Protein AF-A0A7V6SLZ2-F1 (afdb_monomer_lite)

Foldseek 3Di:
DVQVVLVVLQVVLVVVQVPDDDDPCRDQSQDAPSSLLCQQAAAKEFPDDQDPDLQPQFFDDDPQKGKHKTKIARPVGRPFIWMWIWIAGNVHRQFIKTFTWTDHPPDIAGAKMWGGAADDDDPVDPCNRATKMAGAHSVCSVVVVRPGHDDMDGDPDHHPLRSVVVSCNSSNYPPCVSNHRVVSVVPDDDDPVNVPD

Secondary structure (DSSP, 8-state):
-HHHHHHHHHHHHHHHHHS--S-S-PPP----HHHHHHHHHS-EEE-SPPPS-GGG--PEEETTEEEEEEEEEETTEEEEEEEEEEEEESS-TT-EEEEEEE--SS--EEEEEEE---SS--TT-TTTTS-EEEE--HHHHHTT-TTS--EEEE-S--SHHHHHHHHHHHTTBTT-GGGS-HHHHH-----GGGG--

Structure (mmCIF, N/CA/C/O backbone):
data_AF-A0A7V6SLZ2-F1
#
_entry.id   AF-A0A7V6SLZ2-F1
#
loop_
_atom_site.group_PDB
_atom_site.id
_atom_site.type_symbol
_atom_site.label_atom_id
_atom_site.label_alt_id
_atom_site.label_comp_id
_atom_site.label_asym_id
_atom_site.label_entity_id
_atom_site.label_seq_id
_atom_site.pdbx_PDB_ins_code
_atom_site.Cartn_x
_atom_site.Cartn_y
_atom_site.Cartn_z
_atom_site.occupancy
_atom_site.B_iso_or_equiv
_atom_site.auth_seq_id
_atom_site.auth_comp_id
_atom_site.auth_asym_id
_atom_site.auth_atom_id
_atom_site.pdbx_PDB_model_num
ATOM 1 N N . MET A 1 1 ? -15.162 -7.306 17.633 1.00 50.28 1 MET A N 1
ATOM 2 C CA . MET A 1 1 ? -14.821 -6.623 18.903 1.00 50.28 1 MET A CA 1
ATOM 3 C C . MET A 1 1 ? -13.412 -6.027 18.876 1.00 50.28 1 MET A C 1
ATOM 5 O O . MET A 1 1 ? -13.244 -4.937 19.399 1.00 50.28 1 MET A O 1
ATOM 9 N N . GLU A 1 2 ? -12.434 -6.654 18.215 1.00 57.56 2 GLU A N 1
ATOM 10 C CA . GLU A 1 2 ? -11.027 -6.198 18.179 1.00 57.56 2 GLU A CA 1
ATOM 11 C C . GLU A 1 2 ? -10.794 -4.866 17.444 1.00 57.56 2 GLU A C 1
ATOM 13 O O . GLU A 1 2 ? -10.136 -3.988 17.991 1.00 57.56 2 GLU A O 1
ATOM 18 N N . LEU A 1 3 ? -11.415 -4.633 16.278 1.00 56.81 3 LEU A N 1
ATOM 19 C CA . LEU A 1 3 ? -11.280 -3.345 15.574 1.00 56.81 3 LEU A CA 1
ATOM 20 C C . LEU A 1 3 ? -11.849 -2.167 16.383 1.00 56.81 3 LEU A C 1
ATOM 22 O O . LEU A 1 3 ? -11.354 -1.052 16.290 1.00 56.81 3 LEU A O 1
ATOM 26 N N . LEU A 1 4 ? -12.872 -2.410 17.209 1.00 56.41 4 LEU A N 1
ATOM 27 C CA . LEU A 1 4 ? -13.426 -1.401 18.116 1.00 56.41 4 LEU A CA 1
ATOM 28 C C . LEU A 1 4 ? -12.426 -1.047 19.229 1.00 56.41 4 LEU A C 1
ATOM 30 O O . LEU A 1 4 ? -12.353 0.104 19.637 1.00 56.41 4 LEU A O 1
ATOM 34 N N . ALA A 1 5 ? -11.628 -2.015 19.689 1.00 60.56 5 ALA A N 1
ATOM 35 C CA . ALA A 1 5 ? -10.570 -1.777 20.665 1.00 60.56 5 ALA A CA 1
ATOM 36 C C . ALA A 1 5 ? -9.397 -0.996 20.051 1.00 60.56 5 ALA A C 1
ATOM 38 O O . ALA A 1 5 ? -8.942 -0.030 20.661 1.00 60.56 5 ALA A O 1
ATOM 39 N N . SER A 1 6 ? -8.956 -1.352 18.838 1.00 58.88 6 SER A N 1
ATOM 40 C CA . SER A 1 6 ? -7.949 -0.581 18.090 1.00 58.88 6 SER A CA 1
ATOM 41 C C . SER A 1 6 ? -8.444 0.837 17.797 1.00 58.88 6 SER A C 1
ATOM 43 O O . SER A 1 6 ? -7.706 1.806 17.929 1.00 58.88 6 SER A O 1
ATOM 45 N N . TYR A 1 7 ? -9.726 0.975 17.471 1.00 60.84 7 TYR A N 1
ATOM 46 C CA . TYR A 1 7 ? -10.365 2.258 17.234 1.00 60.84 7 TYR A CA 1
ATOM 47 C C . TYR A 1 7 ? -10.510 3.115 18.478 1.00 60.84 7 TYR A C 1
ATOM 49 O O . TYR A 1 7 ? -10.222 4.295 18.406 1.00 60.84 7 TYR A O 1
ATOM 57 N N . ASN A 1 8 ? -10.905 2.557 19.621 1.00 59.00 8 ASN A N 1
ATOM 58 C CA . ASN A 1 8 ? -10.946 3.321 20.866 1.00 59.00 8 ASN A CA 1
ATOM 59 C C . ASN A 1 8 ? -9.547 3.826 21.238 1.00 59.00 8 ASN A C 1
ATOM 61 O O . ASN A 1 8 ? -9.421 4.948 21.714 1.00 59.00 8 ASN A O 1
ATOM 65 N N . ARG A 1 9 ? -8.486 3.058 20.940 1.00 64.25 9 ARG A N 1
ATOM 66 C CA . ARG A 1 9 ? -7.110 3.569 21.037 1.00 64.25 9 ARG A CA 1
ATOM 67 C C . ARG A 1 9 ? -6.886 4.718 20.055 1.00 64.25 9 ARG A C 1
ATOM 69 O O . ARG A 1 9 ? -6.407 5.752 20.482 1.00 64.25 9 ARG A O 1
ATOM 76 N N . ILE A 1 10 ? -7.304 4.596 18.792 1.00 60.78 10 ILE A N 1
ATOM 77 C CA . ILE A 1 10 ? -7.204 5.675 17.786 1.00 60.78 10 ILE A CA 1
ATOM 78 C C . ILE A 1 10 ? -8.018 6.928 18.154 1.00 60.78 10 ILE A C 1
ATOM 80 O O . ILE A 1 10 ? -7.552 8.042 17.944 1.00 60.78 10 ILE A O 1
ATOM 84 N N . LEU A 1 11 ? -9.220 6.776 18.702 1.00 55.47 11 LEU A N 1
ATOM 85 C CA . LEU A 1 11 ? -10.090 7.880 19.093 1.00 55.47 11 LEU A CA 1
ATOM 86 C C . LEU A 1 11 ? -9.577 8.608 20.324 1.00 55.47 11 LEU A C 1
ATOM 88 O O . LEU A 1 11 ? -9.566 9.837 20.315 1.00 55.47 11 LEU A O 1
ATOM 92 N N . ASN A 1 12 ? -9.128 7.868 21.341 1.00 52.88 12 ASN A N 1
ATOM 93 C CA . ASN A 1 12 ? -8.493 8.464 22.512 1.00 52.88 12 ASN A CA 1
ATOM 94 C C . ASN A 1 12 ? -7.287 9.314 22.077 1.00 52.88 12 ASN A C 1
ATOM 96 O O . ASN A 1 12 ? -7.136 10.431 22.555 1.00 52.88 12 ASN A O 1
ATOM 100 N N . LEU A 1 13 ? -6.530 8.873 21.056 1.00 52.47 13 LEU A N 1
ATOM 101 C CA . LEU A 1 13 ? -5.473 9.693 20.448 1.00 52.47 13 LEU A CA 1
ATOM 102 C C . LEU A 1 13 ? -6.019 10.989 19.843 1.00 52.47 13 LEU A C 1
ATOM 104 O O . LEU A 1 13 ? -5.388 12.023 19.977 1.00 52.47 13 LEU A O 1
ATOM 108 N N . THR A 1 14 ? -7.168 10.966 19.163 1.00 43.03 14 THR A N 1
ATOM 109 C CA . THR A 1 14 ? -7.736 12.185 18.560 1.00 43.03 14 THR A CA 1
ATOM 110 C C . THR A 1 14 ? -8.379 13.139 19.566 1.00 43.03 14 THR A C 1
ATOM 112 O O . THR A 1 14 ? -8.384 14.337 19.308 1.00 43.03 14 THR A O 1
ATOM 115 N N . GLN A 1 15 ? -8.899 12.646 20.693 1.00 45.12 15 GLN A N 1
ATOM 116 C CA . GLN A 1 15 ? -9.507 13.484 21.734 1.00 45.12 15 GLN A CA 1
ATOM 117 C C . GLN A 1 15 ? -8.460 14.185 22.602 1.00 45.12 15 GLN A C 1
ATOM 119 O O . GLN A 1 15 ? -8.598 15.382 22.834 1.00 45.12 15 GLN A O 1
ATOM 124 N N . ASP A 1 16 ? -7.366 13.504 22.947 1.00 39.69 16 ASP A N 1
ATOM 125 C CA . ASP A 1 16 ? -6.248 14.107 23.689 1.00 39.69 16 ASP A CA 1
ATOM 126 C C . ASP A 1 16 ? -5.483 15.171 22.859 1.00 39.69 16 ASP A C 1
ATOM 128 O O . ASP A 1 16 ? -4.754 15.986 23.411 1.00 39.69 16 ASP A O 1
ATOM 132 N N . ILE A 1 17 ? -5.668 15.207 21.529 1.00 41.41 17 ILE A N 1
ATOM 133 C CA . ILE A 1 17 ? -5.030 16.175 20.609 1.00 41.41 17 ILE A CA 1
ATOM 134 C C . ILE A 1 17 ? -5.839 17.468 20.445 1.00 41.41 17 ILE A C 1
ATOM 136 O O . ILE A 1 17 ? -5.269 18.509 20.122 1.00 41.41 17 ILE A O 1
ATOM 140 N N . VAL A 1 18 ? -7.164 17.428 20.611 1.00 41.34 18 VAL A N 1
ATOM 141 C CA . VAL A 1 18 ? -8.010 18.617 20.389 1.00 41.34 18 VAL A CA 1
ATOM 142 C C . VAL A 1 18 ? -7.961 19.575 21.584 1.00 41.34 18 VAL A C 1
ATOM 144 O O . VAL A 1 18 ? -8.164 20.773 21.394 1.00 41.34 18 VAL A O 1
ATOM 147 N N . ASP A 1 19 ? -7.618 19.078 22.775 1.00 39.97 19 ASP A N 1
ATOM 148 C CA . ASP A 1 19 ? -7.509 19.891 23.992 1.00 39.97 19 ASP A CA 1
ATOM 149 C C . ASP A 1 19 ? -6.095 20.431 24.275 1.00 39.97 19 ASP A C 1
ATOM 151 O O . ASP A 1 19 ? -5.960 21.308 25.130 1.00 39.97 19 ASP A O 1
ATOM 155 N N . ASP A 1 20 ? -5.057 19.997 23.547 1.00 36.03 20 ASP A N 1
ATOM 156 C CA . ASP A 1 20 ? -3.683 20.456 23.783 1.00 36.03 20 ASP A CA 1
ATOM 157 C C . ASP A 1 20 ? -3.153 21.314 22.625 1.00 36.03 20 ASP A C 1
ATOM 159 O O . ASP A 1 20 ? -2.674 20.862 21.582 1.00 36.03 20 ASP A O 1
ATOM 163 N N . SER A 1 21 ? -3.271 22.624 22.812 1.00 39.41 21 SER A N 1
ATOM 164 C CA . SER A 1 21 ? -2.632 23.631 21.979 1.00 39.41 21 SER A CA 1
ATOM 165 C C . SER A 1 21 ? -1.109 23.456 21.989 1.00 39.41 21 SER A C 1
ATOM 167 O O . SER A 1 21 ? -0.471 23.740 22.996 1.00 39.41 21 SER A O 1
ATOM 169 N N . PHE A 1 22 ? -0.523 23.087 20.846 1.00 41.22 22 PHE A N 1
ATOM 170 C CA . PHE A 1 22 ? 0.904 23.272 20.527 1.00 41.22 22 PHE A CA 1
ATOM 171 C C . PHE A 1 22 ? 1.911 22.817 21.607 1.00 41.22 22 PHE A C 1
ATOM 173 O O . PHE A 1 22 ? 2.909 23.503 21.844 1.00 41.22 22 PHE A O 1
ATOM 180 N N . SER A 1 23 ? 1.712 21.650 22.220 1.00 42.81 23 SER A N 1
ATOM 181 C CA . SER A 1 23 ? 2.816 20.930 22.861 1.00 42.81 23 SER A CA 1
ATOM 182 C C . SER A 1 23 ? 3.490 20.011 21.824 1.00 42.81 23 SER A C 1
ATOM 184 O O . SER A 1 23 ? 2.833 19.414 20.970 1.00 42.81 23 SER A O 1
ATOM 186 N N . ASP A 1 24 ? 4.822 19.892 21.864 1.00 47.81 24 ASP A N 1
ATOM 187 C CA . ASP A 1 24 ? 5.588 18.888 21.088 1.00 47.81 24 ASP A CA 1
ATOM 188 C C . ASP A 1 24 ? 5.313 17.436 21.570 1.00 47.81 24 ASP A C 1
ATOM 190 O O . ASP A 1 24 ? 5.864 16.459 21.039 1.00 47.81 24 ASP A O 1
ATOM 194 N N . ASP A 1 25 ? 4.410 17.307 22.546 1.00 47.19 25 ASP A N 1
ATOM 195 C CA . ASP A 1 25 ? 3.992 16.107 23.256 1.00 47.19 25 ASP A CA 1
ATOM 196 C C . ASP A 1 25 ? 2.625 15.617 22.752 1.00 47.19 25 ASP A C 1
ATOM 198 O O . ASP A 1 25 ? 1.755 15.225 23.527 1.00 47.19 25 ASP A O 1
ATOM 202 N N . ALA A 1 26 ? 2.427 15.609 21.427 1.00 46.84 26 ALA A N 1
ATOM 203 C CA . ALA A 1 26 ? 1.280 14.926 20.835 1.00 46.84 26 ALA A CA 1
ATOM 204 C C . ALA A 1 26 ? 1.214 13.480 21.379 1.00 46.84 26 ALA A C 1
ATOM 206 O O . ALA A 1 26 ? 2.248 12.797 21.369 1.00 46.84 26 ALA A O 1
ATOM 207 N N . PRO A 1 27 ? 0.037 13.004 21.833 1.00 47.53 27 PRO A N 1
ATOM 208 C CA . PRO A 1 27 ? -0.112 11.715 22.488 1.00 47.53 27 PRO A CA 1
ATOM 209 C C . PRO A 1 27 ? 0.501 10.607 21.637 1.00 47.53 27 PRO A C 1
ATOM 211 O O . PRO A 1 27 ? 0.269 10.491 20.427 1.00 47.53 27 PRO A O 1
ATOM 214 N N . GLU A 1 28 ? 1.349 9.821 22.291 1.00 55.81 28 GLU A N 1
ATOM 215 C CA . GLU A 1 28 ? 2.133 8.771 21.667 1.00 55.81 28 GLU A CA 1
ATOM 216 C C . GLU A 1 28 ? 1.182 7.711 21.094 1.00 55.81 28 GLU A C 1
ATOM 218 O O . GLU A 1 28 ? 0.412 7.075 21.816 1.00 55.81 28 GLU A O 1
ATOM 223 N N . VAL A 1 29 ? 1.195 7.543 19.767 1.00 58.75 29 VAL A N 1
ATOM 224 C CA . VAL A 1 29 ? 0.376 6.545 19.069 1.00 58.75 29 VAL A CA 1
ATOM 225 C C . VAL A 1 29 ? 0.836 5.145 19.491 1.00 58.75 29 VAL A C 1
ATOM 227 O O . VAL A 1 29 ? 1.739 4.565 18.895 1.00 58.75 29 VAL A O 1
ATOM 230 N N . SER A 1 30 ? 0.208 4.594 20.529 1.00 69.31 30 SER A N 1
ATOM 231 C CA . SER A 1 30 ? 0.487 3.255 21.057 1.00 69.31 30 SER A CA 1
ATOM 232 C C . SER A 1 30 ? -0.386 2.209 20.357 1.00 69.31 30 SER A C 1
ATOM 234 O O . SER A 1 30 ? -1.368 1.704 20.904 1.00 69.31 30 SER A O 1
ATOM 236 N N . LEU A 1 31 ? -0.061 1.909 19.096 1.00 81.00 31 LEU A N 1
ATOM 237 C CA . LEU A 1 31 ? -0.630 0.747 18.410 1.00 81.00 31 LEU A CA 1
ATOM 238 C C . LEU A 1 31 ? 0.285 -0.453 18.639 1.00 81.00 31 LEU A C 1
ATOM 240 O O . LEU A 1 31 ? 1.476 -0.425 18.310 1.00 81.00 31 LEU A O 1
ATOM 244 N N . ILE A 1 32 ? -0.277 -1.533 19.176 1.00 86.00 32 ILE A N 1
ATOM 245 C CA . ILE A 1 32 ? 0.451 -2.802 19.255 1.00 86.00 32 ILE A CA 1
ATOM 246 C C . ILE A 1 32 ? 0.424 -3.503 17.895 1.00 86.00 32 ILE A C 1
ATOM 248 O O . ILE A 1 32 ? -0.393 -3.188 17.028 1.00 86.00 32 ILE A O 1
ATOM 252 N N . LYS A 1 33 ? 1.285 -4.508 17.714 1.00 88.75 33 LYS A N 1
ATOM 253 C CA . LYS A 1 33 ? 1.345 -5.317 16.485 1.00 88.75 33 LYS A CA 1
ATOM 254 C C . LYS A 1 33 ? -0.034 -5.789 16.008 1.00 88.75 33 LYS A C 1
ATOM 256 O O . LYS A 1 33 ? -0.316 -5.739 14.817 1.00 88.75 33 LYS A O 1
ATOM 261 N N . GLU A 1 34 ? -0.885 -6.236 16.925 1.00 91.00 34 GLU A N 1
ATOM 262 C CA . GLU A 1 34 ? -2.243 -6.682 16.603 1.00 91.00 34 GLU A CA 1
ATOM 263 C C . GLU A 1 34 ? -3.118 -5.550 16.047 1.00 91.00 34 GLU A C 1
ATOM 265 O O . GLU A 1 34 ? -3.769 -5.744 15.025 1.00 91.00 34 GLU A O 1
ATOM 270 N N . ASP A 1 35 ? -3.061 -4.350 16.635 1.00 90.50 35 ASP A N 1
ATOM 271 C CA . ASP A 1 35 ? -3.785 -3.178 16.131 1.00 90.50 35 ASP A CA 1
ATOM 272 C C . ASP A 1 35 ? -3.339 -2.830 14.705 1.00 90.50 35 ASP A C 1
ATOM 274 O O . ASP A 1 35 ? -4.171 -2.622 13.823 1.00 90.50 35 ASP A O 1
ATOM 278 N N . ILE A 1 36 ? -2.025 -2.822 14.452 1.00 93.44 36 ILE A N 1
ATOM 279 C CA . ILE A 1 36 ? -1.461 -2.545 13.123 1.00 93.44 36 ILE A CA 1
ATOM 280 C C . ILE A 1 36 ? -1.969 -3.572 12.107 1.00 93.44 36 ILE A C 1
ATOM 282 O O . ILE A 1 36 ? -2.445 -3.203 11.031 1.00 93.44 36 ILE A O 1
ATOM 286 N N . MET A 1 37 ? -1.924 -4.862 12.450 1.00 95.62 37 MET A N 1
ATOM 287 C CA . MET A 1 37 ? -2.409 -5.918 11.562 1.00 95.62 37 MET A CA 1
ATOM 288 C C . MET A 1 37 ? -3.918 -5.830 11.326 1.00 95.62 37 MET A C 1
ATOM 290 O O . MET A 1 37 ? -4.359 -6.054 10.198 1.00 95.62 37 MET A O 1
ATOM 294 N N . ASN A 1 38 ? -4.699 -5.464 12.343 1.00 94.38 38 ASN A N 1
ATOM 295 C CA . ASN A 1 38 ? -6.137 -5.245 12.217 1.00 94.38 38 ASN A CA 1
ATOM 296 C C . ASN A 1 38 ? -6.441 -4.064 11.292 1.00 94.38 38 ASN A C 1
ATOM 298 O O . ASN A 1 38 ? -7.312 -4.174 10.435 1.00 94.38 38 ASN A O 1
ATOM 302 N N . LEU A 1 39 ? -5.690 -2.965 11.388 1.00 95.56 39 LEU A N 1
ATOM 303 C CA . LEU A 1 39 ? -5.832 -1.818 10.488 1.00 95.56 39 LEU A CA 1
ATOM 304 C C . LEU A 1 39 ? -5.434 -2.151 9.046 1.00 95.56 39 LEU A C 1
ATOM 306 O O . LEU A 1 39 ? -6.062 -1.662 8.105 1.00 95.56 39 LEU A O 1
ATOM 310 N N . ILE A 1 40 ? -4.419 -2.996 8.852 1.00 97.12 40 ILE A N 1
ATOM 311 C CA . ILE A 1 40 ? -4.042 -3.484 7.521 1.00 97.12 40 ILE A CA 1
ATOM 312 C C . ILE A 1 40 ? -5.158 -4.365 6.956 1.00 97.12 40 ILE A C 1
ATOM 314 O O . ILE A 1 40 ? -5.606 -4.110 5.846 1.00 97.12 40 ILE A O 1
ATOM 318 N N . LYS A 1 41 ? -5.655 -5.346 7.715 1.00 97.12 41 LYS A N 1
ATOM 319 C CA . LYS A 1 41 ? -6.546 -6.405 7.208 1.00 97.12 41 LYS A CA 1
ATOM 320 C C . LYS A 1 41 ? -8.043 -6.104 7.293 1.00 97.12 41 LYS A C 1
ATOM 322 O O . LYS A 1 41 ? -8.836 -6.866 6.741 1.00 97.12 41 LYS A O 1
ATOM 327 N N . CYS A 1 42 ? -8.455 -5.048 7.996 1.00 96.00 42 CYS A N 1
ATOM 328 C CA . CYS A 1 42 ? -9.867 -4.682 8.061 1.00 96.00 42 CYS A CA 1
ATOM 329 C C . CYS A 1 42 ? -10.410 -4.402 6.659 1.00 96.00 42 CYS A C 1
ATOM 331 O O . CYS A 1 42 ? -9.692 -3.877 5.805 1.00 96.00 42 CYS A O 1
ATOM 333 N N . GLU A 1 43 ? -11.675 -4.750 6.440 1.00 97.50 43 GLU A N 1
ATOM 334 C CA . GLU A 1 43 ? -12.348 -4.476 5.175 1.00 97.50 43 GLU A CA 1
ATOM 335 C C . GLU A 1 43 ? -12.371 -2.976 4.895 1.00 97.50 43 GLU A C 1
ATOM 337 O O . GLU A 1 43 ? -12.710 -2.173 5.770 1.00 97.50 43 GLU A O 1
ATOM 342 N N . LYS A 1 44 ? -11.987 -2.607 3.675 1.00 96.31 44 LYS A N 1
ATOM 343 C CA . LYS A 1 44 ? -11.949 -1.228 3.202 1.00 96.31 44 LYS A CA 1
ATOM 344 C C . LYS A 1 44 ? -12.777 -1.101 1.946 1.00 96.31 44 LYS A C 1
ATOM 346 O O . LYS A 1 44 ? -12.679 -1.940 1.052 1.00 96.31 44 LYS A O 1
ATOM 351 N N . ILE A 1 45 ? -13.495 0.006 1.840 1.00 94.31 45 ILE A N 1
ATOM 352 C CA . ILE A 1 45 ? -14.172 0.371 0.602 1.00 94.31 45 ILE A CA 1
ATOM 353 C C . ILE A 1 45 ? -13.670 1.705 0.072 1.00 94.31 45 ILE A C 1
ATOM 355 O O . ILE A 1 45 ? -13.144 2.538 0.815 1.00 94.31 45 ILE A O 1
ATOM 359 N N . VAL A 1 46 ? -13.839 1.903 -1.230 1.00 92.06 46 VAL A N 1
ATOM 360 C CA . VAL A 1 46 ? -13.490 3.146 -1.914 1.00 92.06 46 VAL A CA 1
ATOM 361 C C . VAL A 1 46 ? -14.482 4.246 -1.536 1.00 92.06 46 VAL A C 1
ATOM 363 O O . VAL A 1 46 ? -15.689 4.030 -1.549 1.00 92.06 46 VAL A O 1
ATOM 366 N N . LEU A 1 47 ? -13.964 5.423 -1.172 1.00 84.75 47 LEU A N 1
ATOM 367 C CA . LEU A 1 47 ? -14.780 6.585 -0.791 1.00 84.75 47 LEU A CA 1
ATOM 368 C C . LEU A 1 47 ? -15.227 7.421 -2.004 1.00 84.75 47 LEU A C 1
ATOM 370 O O . LEU A 1 47 ? -16.133 8.238 -1.888 1.00 84.75 47 LEU A O 1
ATOM 374 N N . GLN A 1 48 ? -14.571 7.263 -3.154 1.00 70.50 48 GLN A N 1
ATOM 375 C CA . GLN A 1 48 ? -14.914 7.998 -4.371 1.00 70.50 48 GLN A CA 1
ATOM 376 C C . GLN A 1 48 ? -16.157 7.403 -5.036 1.00 70.50 48 GLN A C 1
ATOM 378 O O . GLN A 1 48 ? -16.265 6.184 -5.154 1.00 70.50 48 GLN A O 1
ATOM 383 N N . ASP A 1 49 ? -17.042 8.265 -5.540 1.00 63.31 49 ASP A N 1
ATOM 384 C CA . ASP A 1 49 ? -18.067 7.841 -6.491 1.00 63.31 49 ASP A CA 1
ATOM 385 C C . ASP A 1 49 ? -17.393 7.240 -7.729 1.00 63.31 49 ASP A C 1
ATOM 387 O O . ASP A 1 49 ? -16.364 7.744 -8.197 1.00 63.31 49 ASP A O 1
ATOM 391 N N . LEU A 1 50 ? -17.976 6.171 -8.280 1.00 59.66 50 LEU A N 1
ATOM 392 C CA . LEU A 1 50 ? -17.521 5.607 -9.548 1.00 59.66 50 LEU A CA 1
ATOM 393 C C . LEU A 1 50 ? -17.463 6.731 -10.589 1.00 59.66 50 LEU A C 1
ATOM 395 O O . LEU A 1 50 ? -18.494 7.363 -10.850 1.00 59.66 50 LEU A O 1
ATOM 399 N N . PRO A 1 51 ? -16.302 6.994 -11.215 1.00 58.94 51 PRO A N 1
ATOM 400 C CA . PRO A 1 51 ? -16.266 7.957 -12.295 1.00 58.94 51 PRO A CA 1
ATOM 401 C C . PRO A 1 51 ? -17.247 7.493 -13.366 1.00 58.94 51 PRO A C 1
ATOM 403 O O . PRO A 1 51 ? -17.236 6.332 -13.780 1.00 58.94 51 PRO A O 1
ATOM 406 N N . THR A 1 52 ? -18.092 8.419 -13.822 1.00 54.69 52 THR A N 1
ATOM 407 C CA . THR A 1 52 ? -19.161 8.165 -14.804 1.00 54.69 52 THR A CA 1
ATOM 408 C C . THR A 1 52 ? -18.623 7.526 -16.089 1.00 54.69 52 THR A C 1
ATOM 410 O O . THR A 1 52 ? -19.364 6.872 -16.816 1.00 54.69 52 THR A O 1
ATOM 413 N N . GLU A 1 53 ? -17.317 7.665 -16.343 1.00 58.44 53 GLU A N 1
ATOM 414 C CA . GLU A 1 53 ? -16.594 6.984 -17.406 1.00 58.44 53 GLU A CA 1
ATOM 415 C C . GLU A 1 53 ? -15.247 6.435 -16.903 1.00 58.44 53 GLU A C 1
ATOM 417 O O . GLU A 1 53 ? -14.349 7.191 -16.523 1.00 58.44 53 GLU A O 1
ATOM 422 N N . ARG A 1 54 ? -15.045 5.113 -17.012 1.00 57.81 54 ARG A N 1
ATOM 423 C CA . ARG A 1 54 ? -13.755 4.441 -16.732 1.00 57.81 54 ARG A CA 1
ATOM 424 C C . ARG A 1 54 ? -12.566 4.999 -17.533 1.00 57.81 54 ARG A C 1
ATOM 426 O O . ARG A 1 54 ? -11.427 4.722 -17.189 1.00 57.81 54 ARG A O 1
ATOM 433 N N . SER A 1 55 ? -12.789 5.709 -18.643 1.00 53.94 55 SER A N 1
ATOM 434 C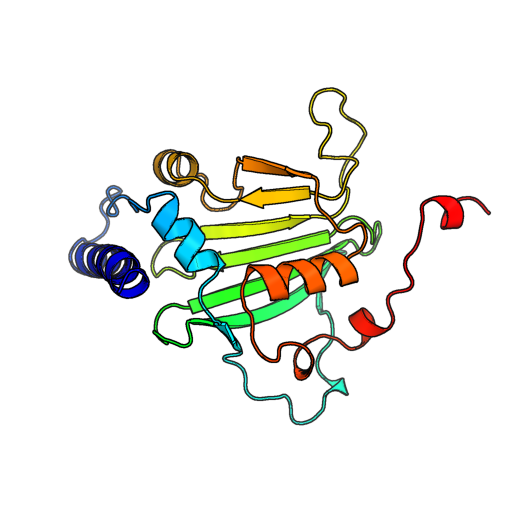 CA . SER A 1 55 ? -11.733 6.340 -19.462 1.00 53.94 55 SER A CA 1
ATOM 435 C C . SER A 1 55 ? -11.037 7.521 -18.782 1.00 53.94 55 SER A C 1
ATOM 437 O O . SER A 1 55 ? -9.993 7.948 -19.272 1.00 53.94 55 SER A O 1
ATOM 439 N N . LYS A 1 56 ? -11.598 8.046 -17.686 1.00 61.06 56 LYS A N 1
ATOM 440 C CA . LYS A 1 56 ? -11.063 9.218 -16.981 1.00 61.06 56 LYS A CA 1
ATOM 441 C C . LYS A 1 56 ? -10.087 8.876 -15.858 1.00 61.06 56 LYS A C 1
ATOM 443 O O . LYS A 1 56 ? -9.385 9.767 -15.400 1.00 61.06 56 LYS A O 1
ATOM 448 N N . ILE A 1 57 ? -10.025 7.617 -15.424 1.00 74.12 57 ILE A N 1
ATOM 449 C CA . ILE A 1 57 ? -9.038 7.197 -14.428 1.00 74.12 57 ILE A CA 1
ATOM 450 C C . ILE A 1 57 ? -7.728 6.927 -15.158 1.00 74.12 57 ILE A C 1
ATOM 452 O O . ILE A 1 57 ? -7.618 5.948 -15.896 1.00 74.12 57 ILE A O 1
ATOM 456 N N . GLN A 1 58 ? -6.759 7.811 -14.957 1.00 79.38 58 GLN A N 1
ATOM 457 C CA . GLN A 1 58 ? -5.431 7.736 -15.554 1.00 79.38 58 GLN A CA 1
ATOM 458 C C . GLN A 1 58 ? -4.385 7.999 -14.476 1.00 79.38 58 GLN A C 1
ATOM 460 O O . GLN A 1 58 ? -4.679 8.591 -13.434 1.00 79.38 58 GLN A O 1
ATOM 465 N N . PHE A 1 59 ? -3.158 7.555 -14.726 1.00 84.62 59 PHE A N 1
ATOM 466 C CA . PHE A 1 59 ? -2.029 8.036 -13.945 1.00 84.62 59 PHE A CA 1
ATOM 467 C C . PHE A 1 59 ? -1.799 9.522 -14.225 1.00 84.62 59 PHE A C 1
ATOM 469 O O . PHE A 1 59 ? -1.783 9.954 -15.375 1.00 84.62 59 PHE A O 1
ATOM 476 N N . GLU A 1 60 ? -1.555 10.285 -13.170 1.00 88.31 60 GLU A N 1
ATOM 477 C CA . GLU A 1 60 ? -0.989 11.622 -13.267 1.00 88.31 60 GLU A CA 1
ATOM 478 C C . GLU A 1 60 ? 0.530 11.495 -13.406 1.00 88.31 60 GLU A C 1
ATOM 480 O O . GLU A 1 60 ? 1.176 10.811 -12.609 1.00 88.31 60 GLU A O 1
ATOM 485 N N . GLU A 1 61 ? 1.127 12.146 -14.401 1.00 86.56 61 GLU A N 1
ATOM 486 C CA . GLU A 1 61 ? 2.584 12.208 -14.520 1.00 86.56 61 GLU A CA 1
ATOM 487 C C . GLU A 1 61 ? 3.123 13.452 -13.812 1.00 86.56 61 GLU A C 1
ATOM 489 O O . GLU A 1 61 ? 2.795 14.585 -14.160 1.00 86.56 61 GLU A O 1
ATOM 494 N N . THR A 1 62 ? 3.969 13.245 -12.804 1.00 83.88 62 THR A N 1
ATOM 495 C CA . THR A 1 62 ? 4.620 14.318 -12.043 1.00 83.88 62 THR A CA 1
ATOM 496 C C . THR A 1 62 ? 6.068 13.935 -11.762 1.00 83.88 62 THR A C 1
ATOM 498 O O . THR A 1 62 ? 6.335 12.819 -11.332 1.00 83.88 62 THR A O 1
ATOM 501 N N . ASN A 1 63 ? 7.029 14.834 -12.009 1.00 83.12 63 ASN A N 1
ATOM 502 C CA . ASN A 1 63 ? 8.452 14.618 -11.689 1.00 83.12 63 ASN A CA 1
ATOM 503 C C . ASN A 1 63 ? 9.012 13.250 -12.149 1.00 83.12 63 ASN A C 1
ATOM 505 O O . ASN A 1 63 ? 9.670 12.556 -11.377 1.00 83.12 63 ASN A O 1
ATOM 509 N N . ALA A 1 64 ? 8.723 12.848 -13.394 1.00 87.56 64 ALA A N 1
ATOM 510 C CA . ALA A 1 64 ? 9.097 11.543 -13.956 1.00 87.56 64 ALA A CA 1
ATOM 511 C C . ALA A 1 64 ? 8.541 10.314 -13.204 1.00 87.56 64 ALA A C 1
ATOM 513 O O . ALA A 1 64 ? 9.090 9.212 -13.283 1.00 87.56 64 ALA A O 1
ATOM 514 N N . GLN A 1 65 ? 7.428 10.491 -12.496 1.00 88.81 65 GLN A N 1
ATOM 515 C CA . GLN A 1 65 ? 6.664 9.424 -11.869 1.00 88.81 65 GLN A CA 1
ATOM 516 C C . GLN A 1 65 ? 5.227 9.432 -12.375 1.00 88.81 65 GLN A C 1
ATOM 518 O O . GLN A 1 65 ? 4.590 10.479 -12.462 1.00 88.81 65 GLN A O 1
ATOM 523 N N . LYS A 1 66 ? 4.704 8.240 -12.642 1.00 92.50 66 LYS A N 1
ATOM 524 C CA . LYS A 1 66 ? 3.275 7.981 -12.779 1.00 92.50 66 LYS A CA 1
ATOM 525 C C . LYS A 1 66 ? 2.688 7.790 -11.393 1.00 92.50 66 LYS A C 1
ATOM 527 O O . LYS A 1 66 ? 3.180 6.967 -10.619 1.00 92.50 66 LYS A O 1
ATOM 532 N N . VAL A 1 67 ? 1.647 8.549 -11.081 1.00 92.31 67 VAL A N 1
ATOM 533 C CA . VAL A 1 67 ? 1.017 8.589 -9.765 1.00 92.31 67 VAL A CA 1
ATOM 534 C C . VAL A 1 67 ? -0.483 8.358 -9.881 1.00 92.31 67 VAL A C 1
ATOM 536 O O . VAL A 1 67 ? -1.142 8.902 -10.757 1.00 92.31 67 VAL A O 1
ATOM 539 N N . PHE A 1 68 ? -1.032 7.540 -8.992 1.00 90.69 68 PHE A N 1
ATOM 540 C CA . PHE A 1 68 ? -2.467 7.302 -8.898 1.00 90.69 68 PHE A CA 1
ATOM 541 C C . PHE A 1 68 ? -2.873 7.073 -7.436 1.00 90.69 68 PHE A C 1
ATOM 543 O O . PHE A 1 68 ? -2.099 6.523 -6.652 1.00 90.69 68 PHE A O 1
ATOM 550 N N . LYS A 1 69 ? -4.066 7.523 -7.034 1.00 92.44 69 LYS A N 1
ATOM 551 C CA . LYS A 1 69 ? -4.505 7.544 -5.630 1.00 92.44 69 LYS A CA 1
ATOM 552 C C . LYS A 1 69 ? -5.958 7.099 -5.487 1.00 92.44 69 LYS A C 1
ATOM 554 O O . LYS A 1 69 ? -6.813 7.551 -6.239 1.00 92.44 69 LYS A O 1
ATOM 559 N N . ILE A 1 70 ? -6.233 6.296 -4.460 1.00 92.31 70 ILE A N 1
ATOM 560 C CA . ILE A 1 70 ? -7.584 5.896 -4.048 1.00 92.31 70 ILE A CA 1
ATOM 561 C C . ILE A 1 70 ? -7.758 6.201 -2.564 1.00 92.31 70 ILE A C 1
ATOM 563 O O . ILE A 1 70 ? -7.023 5.680 -1.721 1.00 92.31 70 ILE A O 1
ATOM 567 N N . SER A 1 71 ? -8.761 7.018 -2.253 1.00 93.56 71 SER A N 1
ATOM 568 C CA . SER A 1 71 ? -9.218 7.230 -0.880 1.00 93.56 71 SER A CA 1
ATOM 569 C C . SER A 1 71 ? -10.107 6.071 -0.445 1.00 93.56 71 SER A C 1
ATOM 571 O O . SER A 1 71 ? -11.031 5.685 -1.163 1.00 93.56 71 SER A O 1
ATOM 573 N N . LEU A 1 72 ? -9.837 5.539 0.740 1.00 95.00 72 LEU A N 1
ATOM 574 C CA . LEU A 1 72 ? -10.513 4.380 1.306 1.00 95.00 72 LEU A CA 1
ATOM 575 C C . LEU A 1 72 ? -11.028 4.706 2.709 1.00 95.00 72 LEU A C 1
ATOM 577 O O . LEU A 1 72 ? -10.477 5.567 3.395 1.00 95.00 72 LEU A O 1
ATOM 581 N N . VAL A 1 73 ? -12.025 3.961 3.168 1.00 94.00 73 VAL A N 1
ATOM 582 C CA . VAL A 1 73 ? -12.485 3.970 4.564 1.00 94.00 73 VAL A CA 1
ATOM 583 C C . VAL A 1 73 ? -12.679 2.543 5.058 1.00 94.00 73 VAL A C 1
ATOM 585 O O . VAL A 1 73 ? -13.005 1.667 4.258 1.00 94.00 73 VAL A O 1
ATOM 588 N N . ALA A 1 74 ? -12.485 2.293 6.356 1.00 94.00 74 ALA A N 1
ATOM 589 C CA . ALA A 1 74 ? -12.834 0.994 6.935 1.00 94.00 74 ALA A CA 1
ATOM 590 C C . ALA A 1 74 ? -14.353 0.792 6.871 1.00 94.00 74 ALA A C 1
ATOM 592 O O . ALA A 1 74 ? -15.103 1.652 7.331 1.00 94.00 74 ALA A O 1
ATOM 593 N N . GLU A 1 75 ? -14.816 -0.349 6.361 1.00 92.12 75 GLU A N 1
ATOM 594 C CA . GLU A 1 75 ? -16.248 -0.602 6.155 1.00 92.12 75 GLU A CA 1
ATOM 595 C C . GLU A 1 75 ? -17.028 -0.552 7.469 1.00 92.12 75 GLU A C 1
ATOM 597 O O . GLU A 1 75 ? -18.021 0.163 7.602 1.00 92.12 75 GLU A O 1
ATOM 602 N N . SER A 1 76 ? -16.521 -1.253 8.482 1.00 88.75 76 SER A N 1
ATOM 603 C CA . SER A 1 76 ? -17.149 -1.319 9.800 1.00 88.75 76 SER A CA 1
ATOM 604 C C . SER A 1 76 ? -17.095 -0.000 10.577 1.00 88.75 76 SER A C 1
ATOM 606 O O . SER A 1 76 ? -17.801 0.132 11.574 1.00 88.75 76 SER A O 1
ATOM 608 N N . GLN A 1 77 ? -16.229 0.943 10.183 1.00 87.38 77 GLN A N 1
ATOM 609 C CA . GLN A 1 77 ? -15.992 2.208 10.887 1.00 87.38 77 GLN A CA 1
ATOM 610 C C . GLN A 1 77 ? -15.546 3.300 9.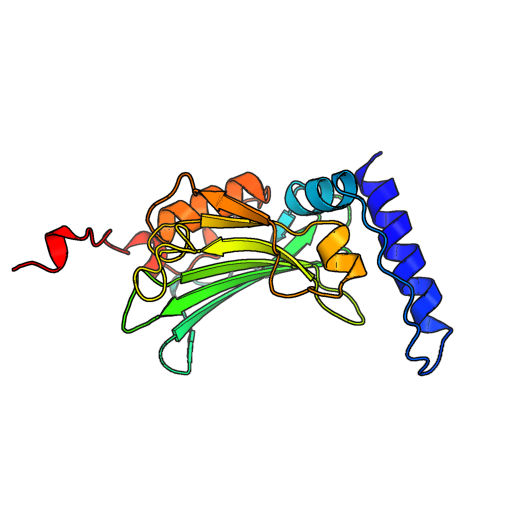908 1.00 87.38 77 GLN A C 1
ATOM 612 O O . GLN A 1 77 ? -14.357 3.540 9.693 1.00 87.38 77 GLN A O 1
ATOM 617 N N . ARG A 1 78 ? -16.525 3.988 9.314 1.00 84.38 78 ARG A N 1
ATOM 618 C CA . ARG A 1 78 ? -16.309 4.908 8.184 1.00 84.38 78 ARG A CA 1
ATOM 619 C C . ARG A 1 78 ? -15.449 6.136 8.484 1.00 84.38 78 ARG A C 1
ATOM 621 O O . ARG A 1 78 ? -15.056 6.831 7.555 1.00 84.38 78 ARG A O 1
ATOM 628 N N . ASN A 1 79 ? -15.161 6.420 9.748 1.00 84.12 79 ASN A N 1
ATOM 629 C CA . ASN A 1 79 ? -14.306 7.534 10.139 1.00 84.12 79 ASN A CA 1
ATOM 630 C C . ASN A 1 79 ? -12.817 7.157 10.244 1.00 84.12 79 ASN A C 1
ATOM 632 O O . ASN A 1 79 ? -11.988 8.047 10.415 1.00 84.12 79 ASN A O 1
ATOM 636 N N . ILE A 1 80 ? -12.463 5.874 10.105 1.00 89.50 80 ILE A N 1
ATOM 637 C CA . ILE A 1 80 ? -11.078 5.479 9.847 1.00 89.50 80 ILE A CA 1
ATOM 638 C C . ILE A 1 80 ? -10.834 5.571 8.341 1.00 89.50 80 ILE A C 1
ATOM 640 O O . ILE A 1 80 ? -11.359 4.769 7.564 1.00 89.50 80 ILE A O 1
ATOM 644 N N . ALA A 1 81 ? -10.024 6.547 7.940 1.00 92.88 81 ALA A N 1
ATOM 645 C CA . ALA A 1 81 ? -9.696 6.808 6.547 1.00 92.88 81 ALA A CA 1
ATOM 646 C C . ALA A 1 81 ? -8.291 6.314 6.188 1.00 92.88 81 ALA A C 1
ATOM 648 O O . ALA A 1 81 ? -7.347 6.402 6.977 1.00 92.88 81 ALA A O 1
ATOM 649 N N . TYR A 1 82 ? -8.148 5.843 4.954 1.00 96.69 82 TYR A N 1
ATOM 650 C CA . TYR A 1 82 ? -6.879 5.413 4.390 1.00 96.69 82 TYR A CA 1
ATOM 651 C C . TYR A 1 82 ? -6.669 6.003 2.999 1.00 96.69 82 TYR A C 1
ATOM 653 O O . TYR A 1 82 ? -7.603 6.411 2.309 1.00 96.69 82 TYR A O 1
ATOM 661 N N . LEU A 1 83 ? -5.417 5.984 2.562 1.00 96.00 83 LEU A N 1
ATOM 662 C CA . LEU A 1 83 ? -5.017 6.285 1.200 1.00 96.00 83 LEU A CA 1
ATOM 663 C C . LEU A 1 83 ? -4.197 5.119 0.653 1.00 96.00 83 LEU A C 1
ATOM 665 O O . LEU A 1 83 ? -3.143 4.785 1.199 1.00 96.00 83 LEU A O 1
ATOM 669 N N . MET A 1 84 ? -4.667 4.538 -0.448 1.00 96.12 84 MET A N 1
ATOM 670 C CA . MET A 1 84 ? -3.832 3.755 -1.352 1.00 96.12 84 MET A CA 1
ATOM 671 C C . MET A 1 84 ? -3.211 4.720 -2.357 1.00 96.12 84 MET A C 1
ATOM 673 O O . MET A 1 84 ? -3.910 5.504 -2.996 1.00 96.12 84 MET A O 1
ATOM 677 N N . HIS A 1 85 ? -1.894 4.670 -2.506 1.00 94.25 85 HIS A N 1
ATOM 678 C CA . HIS A 1 85 ? -1.172 5.565 -3.402 1.00 94.25 85 HIS A CA 1
ATOM 679 C C . HIS A 1 85 ? -0.177 4.752 -4.215 1.00 94.25 85 HIS A C 1
ATOM 681 O O . HIS A 1 85 ? 0.757 4.198 -3.659 1.00 94.25 85 HIS A O 1
ATOM 687 N N . VAL A 1 86 ? -0.377 4.673 -5.524 1.00 94.69 86 VAL A N 1
ATOM 688 C CA . VAL A 1 86 ? 0.526 3.996 -6.453 1.00 94.69 86 VAL A CA 1
ATOM 689 C C . VAL A 1 86 ? 1.469 5.031 -7.046 1.00 94.69 86 VAL A C 1
ATOM 691 O O . VAL A 1 86 ? 1.021 6.045 -7.579 1.00 94.69 86 VAL A O 1
ATOM 694 N N . ARG A 1 87 ? 2.771 4.762 -6.975 1.00 94.00 87 ARG A N 1
ATOM 695 C CA . ARG A 1 87 ? 3.812 5.520 -7.675 1.00 94.00 87 ARG A CA 1
ATOM 696 C C . ARG A 1 87 ? 4.660 4.565 -8.493 1.00 94.00 87 ARG A C 1
ATOM 698 O O . ARG A 1 87 ? 5.033 3.515 -7.981 1.00 94.00 87 ARG A O 1
ATOM 705 N N . GLN A 1 88 ? 4.994 4.941 -9.717 1.00 93.69 88 GLN A N 1
ATOM 706 C CA . GLN A 1 88 ? 5.871 4.178 -10.600 1.00 93.69 88 GLN A CA 1
ATOM 707 C C . GLN A 1 88 ? 6.817 5.135 -11.323 1.00 93.69 88 GLN A C 1
ATOM 709 O O . GLN A 1 88 ? 6.382 6.168 -11.826 1.00 93.69 88 GLN A O 1
ATOM 714 N N . SER A 1 89 ? 8.105 4.806 -11.387 1.00 91.69 89 SER A N 1
ATOM 715 C CA . SER A 1 89 ? 9.062 5.567 -12.191 1.00 91.69 89 SER A CA 1
ATOM 716 C C . SER A 1 89 ? 8.745 5.435 -13.683 1.00 91.69 89 SER A C 1
ATOM 718 O O . SER A 1 89 ? 8.475 4.342 -14.179 1.00 91.69 89 SER A O 1
ATOM 720 N N . VAL A 1 90 ? 8.806 6.550 -14.414 1.00 89.62 90 VAL A N 1
ATOM 721 C CA . VAL A 1 90 ? 8.658 6.560 -15.879 1.00 89.62 90 VAL A CA 1
ATOM 722 C C . VAL A 1 90 ? 9.866 5.909 -16.559 1.00 89.62 90 VAL A C 1
ATOM 724 O O . VAL A 1 90 ? 9.709 5.259 -17.588 1.00 89.62 90 VAL A O 1
ATOM 727 N N . PHE A 1 91 ? 11.062 6.051 -15.979 1.00 88.50 91 PHE A N 1
ATOM 728 C CA . PHE A 1 91 ? 12.314 5.554 -16.563 1.00 88.50 91 PHE A CA 1
ATOM 729 C C . PHE A 1 91 ? 12.666 4.119 -16.150 1.00 88.50 91 PHE A C 1
ATOM 731 O O . PHE A 1 91 ? 13.412 3.453 -16.857 1.00 88.50 91 PHE A O 1
ATOM 738 N N . ALA A 1 92 ? 12.135 3.657 -15.017 1.00 88.88 92 ALA A N 1
ATOM 739 C CA . ALA A 1 92 ? 12.367 2.322 -14.465 1.00 88.88 92 ALA A CA 1
ATOM 740 C C . ALA A 1 92 ? 11.028 1.749 -13.967 1.00 88.88 92 ALA A C 1
ATOM 742 O O . ALA A 1 92 ? 10.724 1.869 -12.780 1.00 88.88 92 ALA A O 1
ATOM 743 N N . PRO A 1 93 ? 10.165 1.211 -14.850 1.00 88.94 93 PRO A N 1
ATOM 744 C CA . PRO A 1 93 ? 8.812 0.774 -14.491 1.00 88.94 93 PRO A CA 1
ATOM 745 C C . PRO A 1 93 ? 8.747 -0.300 -13.392 1.00 88.94 93 PRO A C 1
ATOM 747 O O . PRO A 1 93 ? 7.722 -0.437 -12.723 1.00 88.94 93 PRO A O 1
ATOM 750 N N . GLU A 1 94 ? 9.820 -1.061 -13.196 1.00 87.94 94 GLU A N 1
ATOM 751 C CA . GLU A 1 94 ? 10.020 -2.000 -12.093 1.00 87.94 94 GLU A CA 1
ATOM 752 C C . GLU A 1 94 ? 10.143 -1.304 -10.729 1.00 87.94 94 GLU A C 1
ATOM 754 O O . GLU A 1 94 ? 9.779 -1.891 -9.714 1.00 87.94 94 GLU A O 1
ATOM 759 N N . ASN A 1 95 ? 10.563 -0.036 -10.705 1.00 91.88 95 ASN A N 1
ATOM 760 C CA . ASN A 1 95 ? 10.600 0.798 -9.514 1.00 91.88 95 ASN A CA 1
ATOM 761 C C . ASN A 1 95 ? 9.221 1.423 -9.277 1.00 91.88 95 ASN A C 1
ATOM 763 O O . ASN A 1 95 ? 8.870 2.482 -9.815 1.00 91.88 95 ASN A O 1
ATOM 767 N N . TYR A 1 96 ? 8.433 0.741 -8.452 1.00 94.38 96 TYR A N 1
ATOM 768 C CA . TYR A 1 96 ? 7.129 1.197 -7.994 1.00 94.38 96 TYR A CA 1
ATOM 769 C C . TYR A 1 96 ? 6.978 1.071 -6.479 1.00 94.38 96 TYR A C 1
ATOM 771 O O . TYR A 1 96 ? 7.680 0.306 -5.819 1.00 94.38 96 TYR A O 1
ATOM 779 N N . SER A 1 97 ? 6.020 1.814 -5.928 1.00 96.00 97 SER A N 1
ATOM 780 C CA . SER A 1 97 ? 5.679 1.803 -4.509 1.00 96.00 97 SER A CA 1
ATOM 781 C C . SER A 1 97 ? 4.176 1.981 -4.306 1.00 96.00 97 SER A C 1
ATOM 783 O O . SER A 1 97 ? 3.573 2.879 -4.899 1.00 96.00 97 SER A O 1
ATOM 785 N N . ILE A 1 98 ? 3.587 1.142 -3.451 1.00 97.56 98 ILE A N 1
ATOM 786 C CA . ILE A 1 98 ? 2.158 1.121 -3.117 1.00 97.56 98 ILE A CA 1
ATOM 787 C C . ILE A 1 98 ? 1.980 1.119 -1.590 1.00 97.56 98 ILE A C 1
ATOM 789 O O . ILE A 1 98 ? 1.848 0.057 -0.979 1.00 97.56 98 ILE A O 1
ATOM 793 N N . PRO A 1 99 ? 2.035 2.280 -0.920 1.00 98.12 99 PRO A N 1
ATOM 794 C CA . PRO A 1 99 ? 1.671 2.396 0.488 1.00 98.12 99 PRO A CA 1
ATOM 795 C C . PRO A 1 99 ? 0.157 2.311 0.749 1.00 98.12 99 PRO A C 1
ATOM 797 O O . PRO A 1 99 ? -0.642 2.947 0.059 1.00 98.12 99 PRO A O 1
ATOM 800 N N . LEU A 1 100 ? -0.204 1.621 1.836 1.00 98.44 100 LEU A N 1
ATOM 801 C CA . LEU A 1 100 ? -1.434 1.817 2.600 1.00 98.44 100 LEU A CA 1
ATOM 802 C C . LEU A 1 100 ? -1.130 2.819 3.707 1.00 98.44 100 LEU A C 1
ATOM 804 O O . LEU A 1 100 ? -0.393 2.520 4.649 1.00 98.44 100 LEU A O 1
ATOM 808 N N . THR A 1 101 ? -1.705 4.006 3.599 1.00 97.69 101 THR A N 1
ATOM 809 C CA . THR A 1 101 ? -1.486 5.078 4.564 1.00 97.69 101 THR A CA 1
ATOM 810 C C . THR A 1 101 ? -2.739 5.279 5.401 1.00 97.69 101 THR A C 1
ATOM 812 O O . THR A 1 101 ? -3.788 5.573 4.842 1.00 97.69 101 THR A O 1
ATOM 815 N N . LEU A 1 102 ? -2.635 5.138 6.721 1.00 95.69 102 LEU A N 1
ATOM 816 C CA . LEU A 1 102 ? -3.653 5.579 7.668 1.00 95.69 102 LEU A CA 1
ATOM 817 C C . LEU A 1 102 ? -3.631 7.106 7.742 1.00 95.69 102 LEU A C 1
ATOM 819 O O . LEU A 1 102 ? -2.575 7.702 7.985 1.00 95.69 102 LEU A O 1
ATOM 823 N N . ILE A 1 103 ? -4.788 7.723 7.520 1.00 92.44 103 ILE A N 1
ATOM 824 C CA . ILE A 1 103 ? -4.947 9.171 7.591 1.00 92.44 103 ILE A CA 1
ATOM 825 C C . ILE A 1 103 ? -5.287 9.552 9.025 1.00 92.44 103 ILE A C 1
ATOM 827 O O . ILE A 1 103 ? -6.293 9.107 9.570 1.00 92.44 103 ILE A O 1
ATOM 831 N N . MET A 1 104 ? -4.439 10.386 9.617 1.00 85.00 104 MET A N 1
ATOM 832 C CA . MET A 1 104 ? -4.608 10.889 10.978 1.00 85.00 104 MET A CA 1
ATOM 833 C C . MET A 1 104 ? -4.723 12.415 10.942 1.00 85.00 104 MET A C 1
ATOM 835 O O . MET A 1 104 ? -4.133 13.034 10.054 1.00 85.00 104 MET A O 1
ATOM 839 N N . PRO A 1 105 ? -5.398 13.048 11.918 1.00 77.00 105 PRO A N 1
ATOM 840 C CA . PRO A 1 105 ? -5.480 14.508 11.990 1.00 77.00 105 PRO A CA 1
ATOM 841 C C . PRO A 1 105 ? -4.115 15.206 12.064 1.00 77.00 105 PRO A C 1
ATOM 843 O O . PRO A 1 105 ? -3.974 16.332 11.599 1.00 77.00 105 PRO A O 1
ATOM 846 N N . THR A 1 106 ? -3.108 14.540 12.640 1.00 80.38 106 THR A N 1
ATOM 847 C CA . THR A 1 106 ? -1.764 15.096 12.844 1.00 80.38 106 THR A CA 1
ATOM 848 C C . THR A 1 106 ? -0.769 14.618 11.794 1.00 80.38 106 THR A C 1
ATOM 850 O O . THR A 1 106 ? -0.292 15.401 10.973 1.00 80.38 106 THR A O 1
ATOM 853 N N . LYS A 1 107 ? -0.417 13.328 11.824 1.00 84.50 107 LYS A N 1
ATOM 854 C CA . LYS A 1 107 ? 0.573 12.726 10.928 1.00 84.50 107 LYS A CA 1
ATOM 855 C C . LYS A 1 107 ? 0.116 11.370 10.428 1.00 84.50 107 LYS A C 1
ATOM 857 O O . LYS A 1 107 ? -0.166 10.460 11.200 1.00 84.50 107 LYS A O 1
ATOM 862 N N . ASN A 1 108 ? 0.128 11.237 9.111 1.00 91.12 108 ASN A N 1
ATOM 863 C CA . ASN A 1 108 ? -0.201 9.999 8.430 1.00 91.12 108 ASN A CA 1
ATOM 864 C C . ASN A 1 108 ? 0.822 8.895 8.727 1.00 91.12 108 ASN A C 1
ATOM 866 O O . ASN A 1 108 ? 2.022 9.159 8.824 1.00 91.12 108 ASN A O 1
ATOM 870 N N . ILE A 1 109 ? 0.339 7.655 8.798 1.00 94.31 109 ILE A N 1
ATOM 871 C CA . ILE A 1 109 ? 1.151 6.474 9.112 1.00 94.31 109 ILE A CA 1
ATOM 872 C C . ILE A 1 109 ? 1.087 5.501 7.937 1.00 94.31 109 ILE A C 1
ATOM 874 O O . ILE A 1 109 ? 0.012 5.069 7.533 1.00 94.31 109 ILE A O 1
ATOM 878 N N . CYS A 1 110 ? 2.233 5.128 7.381 1.00 97.25 110 CYS A N 1
ATOM 879 C CA . CYS A 1 110 ? 2.340 4.070 6.386 1.00 97.25 110 CYS A CA 1
ATOM 880 C C . CYS A 1 110 ? 2.272 2.715 7.097 1.00 97.25 110 CYS A C 1
ATOM 882 O O . CYS A 1 110 ? 3.239 2.314 7.731 1.00 97.25 110 CYS A O 1
ATOM 884 N N . LEU A 1 111 ? 1.153 2.001 6.988 1.00 97.56 111 LEU A N 1
ATOM 885 C CA . LEU A 1 111 ? 0.960 0.714 7.664 1.00 97.56 111 LEU A CA 1
ATOM 886 C C . LEU A 1 111 ? 1.615 -0.445 6.904 1.00 97.56 111 LEU A C 1
ATOM 888 O O . LEU A 1 111 ? 2.267 -1.298 7.499 1.00 97.56 111 LEU A O 1
ATOM 892 N N . LEU A 1 112 ? 1.448 -0.452 5.584 1.00 98.38 112 LEU A N 1
ATOM 893 C CA . LEU A 1 112 ? 2.001 -1.439 4.660 1.00 98.38 112 LEU A CA 1
ATOM 894 C C . LEU A 1 112 ? 2.513 -0.701 3.428 1.00 98.38 112 LEU A C 1
ATOM 896 O O . LEU A 1 112 ? 1.931 0.304 3.023 1.00 98.38 112 LEU A O 1
ATOM 900 N N . ARG A 1 113 ? 3.566 -1.206 2.798 1.00 98.12 113 ARG A N 1
ATOM 901 C CA . ARG A 1 113 ? 4.013 -0.747 1.486 1.00 98.12 113 ARG A CA 1
ATOM 902 C C . ARG A 1 113 ? 4.501 -1.911 0.656 1.00 98.12 113 ARG A C 1
ATOM 904 O O . ARG A 1 113 ? 5.403 -2.620 1.082 1.00 98.12 113 ARG A O 1
ATOM 911 N N . CYS A 1 114 ? 3.946 -2.051 -0.539 1.00 97.88 114 CYS A N 1
ATOM 912 C CA . CYS A 1 114 ? 4.449 -2.977 -1.543 1.00 97.88 114 CYS A CA 1
ATOM 913 C C . CYS A 1 114 ? 5.405 -2.239 -2.483 1.00 97.88 114 CYS A C 1
ATOM 915 O O . CYS A 1 114 ? 5.021 -1.217 -3.054 1.00 97.88 114 CYS A O 1
ATOM 917 N N . ASN A 1 115 ? 6.631 -2.730 -2.633 1.00 95.81 115 ASN A N 1
ATOM 918 C CA . ASN A 1 115 ? 7.655 -2.128 -3.478 1.00 95.81 115 ASN A CA 1
ATOM 919 C C . ASN A 1 115 ? 8.097 -3.098 -4.571 1.00 95.81 115 ASN A C 1
ATOM 921 O O . ASN A 1 115 ? 8.265 -4.298 -4.342 1.00 95.81 115 ASN A O 1
ATOM 925 N N . GLY A 1 116 ? 8.340 -2.548 -5.755 1.00 94.06 116 GLY A N 1
ATOM 926 C CA . GLY A 1 116 ? 9.131 -3.226 -6.768 1.00 94.06 116 GLY A CA 1
ATOM 927 C C . GLY A 1 116 ? 10.631 -3.115 -6.480 1.00 94.06 116 GLY A C 1
ATOM 928 O O . GLY A 1 116 ? 11.031 -2.410 -5.547 1.00 94.06 116 GLY A O 1
ATOM 929 N N . PRO A 1 117 ? 11.469 -3.802 -7.271 1.00 89.75 117 PRO A N 1
ATOM 930 C CA . PRO A 1 117 ? 12.915 -3.626 -7.218 1.00 89.75 117 PRO A CA 1
ATOM 931 C C . PRO A 1 117 ? 13.304 -2.151 -7.395 1.00 89.75 117 PRO A C 1
ATOM 933 O O . PRO A 1 117 ? 12.776 -1.456 -8.264 1.00 89.75 117 PRO A O 1
ATOM 936 N N . HIS A 1 118 ? 14.233 -1.661 -6.577 1.00 82.38 118 HIS A N 1
ATOM 937 C CA . HIS A 1 118 ? 14.739 -0.296 -6.657 1.00 82.38 118 HIS A CA 1
ATOM 938 C C . HIS A 1 118 ? 16.207 -0.155 -6.212 1.00 82.38 118 HIS A C 1
ATOM 940 O O . HIS A 1 118 ? 16.635 -0.671 -5.180 1.00 82.38 118 HIS A O 1
ATOM 946 N N . GLY A 1 119 ? 16.961 0.684 -6.922 1.00 69.25 119 GLY A N 1
ATOM 947 C CA . GLY A 1 119 ? 18.348 1.012 -6.578 1.00 69.25 119 GLY A CA 1
ATOM 948 C C . GLY A 1 119 ? 19.373 0.013 -7.116 1.00 69.25 119 GLY A C 1
ATOM 949 O O . GLY A 1 119 ? 19.039 -0.932 -7.826 1.00 69.25 119 GLY A O 1
ATOM 950 N N . GLU A 1 120 ? 20.642 0.267 -6.804 1.00 61.56 120 GLU A N 1
ATOM 951 C CA . GLU A 1 120 ? 21.751 -0.600 -7.203 1.00 61.56 120 GLU A CA 1
ATOM 952 C C . GLU A 1 120 ? 21.877 -1.814 -6.265 1.00 61.56 120 GLU A C 1
ATOM 954 O O . GLU A 1 120 ? 21.476 -1.730 -5.096 1.00 61.56 120 GLU A O 1
ATOM 959 N N . PRO A 1 121 ? 22.450 -2.938 -6.738 1.00 61.28 121 PRO A N 1
ATOM 960 C CA . PRO A 1 121 ? 22.760 -4.079 -5.886 1.00 61.28 121 PRO A CA 1
ATOM 961 C C . PRO A 1 121 ? 23.615 -3.672 -4.677 1.00 61.28 121 PRO A C 1
ATOM 963 O O . PRO A 1 121 ? 24.784 -3.324 -4.821 1.00 61.28 121 PRO A O 1
ATOM 966 N N . ASP A 1 122 ? 23.045 -3.742 -3.471 1.00 63.84 122 ASP A N 1
ATOM 967 C CA . ASP A 1 122 ? 23.786 -3.608 -2.213 1.00 63.84 122 ASP A CA 1
ATOM 968 C C . ASP A 1 122 ? 23.755 -4.953 -1.486 1.00 63.84 122 ASP A C 1
ATOM 970 O O . ASP A 1 122 ? 22.711 -5.401 -1.011 1.00 63.84 122 ASP A O 1
ATOM 974 N N . ASN A 1 123 ? 24.920 -5.587 -1.350 1.00 59.25 123 ASN A N 1
ATOM 975 C CA . ASN A 1 123 ? 25.068 -6.865 -0.647 1.00 59.25 123 ASN A CA 1
ATOM 976 C C . ASN A 1 123 ? 24.650 -6.790 0.836 1.00 59.25 123 ASN A C 1
ATOM 978 O O . ASN A 1 123 ? 24.471 -7.822 1.477 1.00 59.25 123 ASN A O 1
ATOM 982 N N . ARG A 1 124 ? 24.496 -5.583 1.395 1.00 63.94 124 ARG A N 1
ATOM 983 C CA . ARG A 1 124 ? 23.999 -5.345 2.759 1.00 63.94 124 ARG A CA 1
ATOM 984 C C . ARG A 1 124 ? 22.474 -5.237 2.824 1.00 63.94 124 ARG A C 1
ATOM 986 O O . ARG A 1 124 ? 21.920 -5.267 3.919 1.00 63.94 124 ARG A O 1
ATOM 993 N N . ASN A 1 125 ? 21.796 -5.095 1.682 1.00 68.56 125 ASN A N 1
ATOM 994 C CA . ASN A 1 125 ? 20.349 -4.944 1.603 1.00 68.56 125 ASN A CA 1
ATOM 995 C C . ASN A 1 125 ? 19.766 -5.687 0.395 1.00 68.56 125 ASN A C 1
ATOM 997 O O . ASN A 1 125 ? 19.447 -5.103 -0.641 1.00 68.56 125 ASN A O 1
ATOM 1001 N N . VAL A 1 126 ? 19.569 -6.992 0.582 1.00 68.00 126 VAL A N 1
ATOM 1002 C CA . VAL A 1 126 ? 19.015 -7.915 -0.424 1.00 68.00 126 VAL A CA 1
ATOM 1003 C C . VAL A 1 126 ? 17.638 -7.509 -0.966 1.00 68.00 126 VAL A C 1
ATOM 1005 O O . VAL A 1 126 ? 17.213 -8.021 -1.997 1.00 68.00 126 VAL A O 1
ATOM 1008 N N . PHE A 1 127 ? 16.931 -6.594 -0.297 1.00 77.31 127 PHE A N 1
ATOM 1009 C CA . PHE A 1 127 ? 15.612 -6.134 -0.721 1.00 77.31 127 PHE A CA 1
ATOM 1010 C C . PHE A 1 127 ? 15.665 -5.101 -1.850 1.00 77.31 127 PHE A C 1
ATOM 1012 O O . PHE A 1 127 ? 14.696 -4.979 -2.582 1.00 77.31 127 PHE A O 1
ATOM 1019 N N . HIS A 1 128 ? 16.770 -4.374 -2.042 1.00 75.31 128 HIS A N 1
ATOM 1020 C CA . HIS A 1 128 ? 16.835 -3.331 -3.077 1.00 75.31 128 HIS A CA 1
ATOM 1021 C C . HIS A 1 128 ? 16.687 -3.909 -4.491 1.00 75.31 128 HIS A C 1
ATOM 1023 O O . HIS A 1 128 ? 16.009 -3.346 -5.337 1.00 75.31 128 HIS A O 1
ATOM 1029 N N . THR A 1 129 ? 17.218 -5.097 -4.745 1.00 82.56 129 THR A N 1
ATOM 1030 C CA . THR A 1 129 ? 17.148 -5.725 -6.072 1.00 82.56 129 THR A CA 1
ATOM 1031 C C . THR A 1 129 ? 15.903 -6.582 -6.290 1.00 82.56 129 THR A C 1
ATOM 1033 O O . THR A 1 129 ? 15.751 -7.176 -7.354 1.00 82.56 129 THR A O 1
ATOM 1036 N N . CYS A 1 130 ? 15.021 -6.682 -5.295 1.00 88.38 130 CYS A N 1
ATOM 1037 C CA . CYS A 1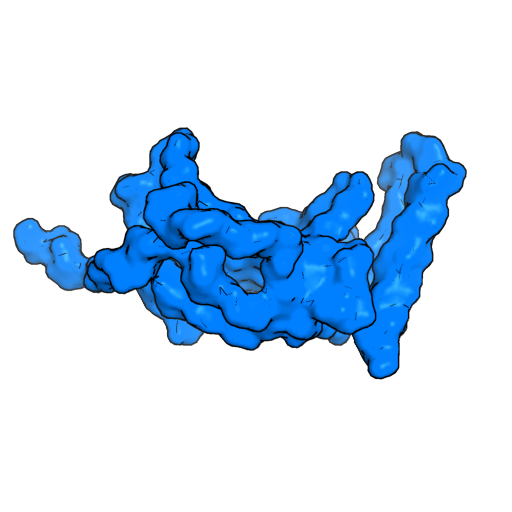 130 ? 13.896 -7.610 -5.295 1.00 88.38 130 CYS A CA 1
ATOM 1038 C C . CYS A 1 130 ? 12.598 -6.883 -4.943 1.00 88.38 130 CYS A C 1
ATOM 1040 O O . CYS A 1 130 ? 12.593 -5.900 -4.208 1.00 88.38 130 CYS A O 1
ATOM 1042 N N . ALA A 1 131 ? 11.469 -7.402 -5.415 1.00 93.94 131 ALA A N 1
ATOM 1043 C CA . ALA A 1 131 ? 10.183 -6.967 -4.895 1.00 93.94 131 ALA A CA 1
ATOM 1044 C C . ALA A 1 131 ? 10.067 -7.349 -3.408 1.00 93.94 131 ALA A C 1
ATOM 1046 O O . ALA A 1 131 ? 10.456 -8.450 -2.999 1.00 93.94 131 ALA A O 1
ATOM 1047 N N . HIS A 1 132 ? 9.554 -6.438 -2.589 1.00 95.31 132 HIS A N 1
ATOM 1048 C CA . HIS A 1 132 ? 9.510 -6.609 -1.140 1.00 95.31 132 HIS A CA 1
ATOM 1049 C C . HIS A 1 132 ? 8.405 -5.767 -0.510 1.00 95.31 132 HIS A C 1
ATOM 1051 O O . HIS A 1 132 ? 7.970 -4.753 -1.060 1.00 95.31 132 HIS A O 1
ATOM 1057 N N . ASN A 1 133 ? 7.963 -6.177 0.674 1.00 96.69 133 ASN A N 1
ATOM 1058 C CA . ASN A 1 133 ? 7.027 -5.401 1.473 1.00 96.69 133 ASN A CA 1
ATOM 1059 C C . ASN A 1 133 ? 7.751 -4.705 2.618 1.00 96.69 133 ASN A C 1
ATOM 1061 O O . ASN A 1 133 ? 8.739 -5.217 3.141 1.00 96.69 133 ASN A O 1
ATOM 1065 N N . HIS A 1 134 ? 7.203 -3.570 3.035 1.00 96.69 134 HIS A N 1
ATOM 1066 C CA . HIS A 1 134 ? 7.484 -2.955 4.321 1.00 96.69 134 HIS A CA 1
ATOM 1067 C C . HIS A 1 134 ? 6.219 -2.940 5.176 1.00 96.69 134 HIS A C 1
ATOM 1069 O O . HIS A 1 134 ? 5.171 -2.510 4.692 1.00 96.69 134 HIS A O 1
ATOM 1075 N N . THR A 1 135 ? 6.325 -3.320 6.445 1.00 97.25 135 THR A N 1
ATOM 1076 C CA . THR A 1 135 ? 5.204 -3.310 7.397 1.00 97.25 135 THR A CA 1
ATOM 1077 C C . THR A 1 135 ? 5.569 -2.488 8.626 1.00 97.25 135 THR A C 1
ATOM 1079 O O . THR A 1 135 ? 6.676 -2.600 9.146 1.00 97.25 135 THR A O 1
ATOM 1082 N N . CYS A 1 136 ? 4.649 -1.638 9.080 1.00 95.88 136 CYS A N 1
ATOM 1083 C CA . CYS A 1 136 ? 4.822 -0.848 10.298 1.00 95.88 136 CYS A CA 1
ATOM 1084 C C . CYS A 1 136 ? 4.905 -1.756 11.521 1.00 95.88 136 CYS A C 1
ATOM 1086 O O . CYS A 1 136 ? 4.147 -2.720 11.645 1.00 95.88 136 CYS A O 1
ATOM 1088 N N . THR A 1 137 ? 5.820 -1.441 12.431 1.00 93.75 137 THR A N 1
ATOM 1089 C CA . THR A 1 137 ? 5.894 -2.077 13.747 1.00 93.75 137 THR A CA 1
ATOM 1090 C C . THR A 1 137 ? 5.612 -1.066 14.852 1.00 93.75 137 THR A C 1
ATOM 1092 O O . THR A 1 137 ? 5.654 0.145 14.638 1.00 93.75 137 THR A O 1
ATOM 1095 N N . SER A 1 138 ? 5.342 -1.551 16.063 1.00 90.44 138 SER A N 1
ATOM 1096 C CA . SER A 1 138 ? 5.186 -0.671 17.225 1.00 90.44 138 SER A CA 1
ATOM 1097 C C . SER A 1 138 ? 6.467 0.130 17.503 1.00 90.44 138 SER A C 1
ATOM 1099 O O . SER A 1 138 ? 6.394 1.290 17.893 1.00 90.44 138 SER A O 1
ATOM 1101 N N . GLU A 1 139 ? 7.643 -0.438 17.225 1.00 91.12 139 GLU A N 1
ATOM 1102 C CA . GLU A 1 139 ? 8.930 0.258 17.333 1.00 91.12 139 GLU A CA 1
ATOM 1103 C C . GLU A 1 139 ? 9.054 1.409 16.328 1.00 91.12 139 GLU A C 1
ATOM 1105 O O . GLU A 1 139 ? 9.637 2.438 16.664 1.00 91.12 139 GLU A O 1
ATOM 1110 N N . ASP A 1 140 ? 8.488 1.284 15.120 1.00 91.25 140 ASP A N 1
ATOM 1111 C CA . ASP A 1 140 ? 8.450 2.396 14.162 1.00 91.25 140 ASP A CA 1
ATOM 1112 C C . ASP A 1 140 ? 7.611 3.565 14.695 1.00 91.25 140 ASP A C 1
ATOM 1114 O O . ASP A 1 140 ? 7.965 4.722 14.468 1.00 91.25 140 ASP A O 1
ATOM 1118 N N . LEU A 1 141 ? 6.530 3.286 15.428 1.00 87.69 141 LEU A N 1
ATOM 1119 C CA . LEU A 1 141 ? 5.684 4.318 16.034 1.00 87.69 141 LEU A CA 1
ATOM 1120 C C . LEU A 1 141 ? 6.415 5.042 17.168 1.00 87.69 141 LEU A C 1
ATOM 1122 O O . LEU A 1 141 ? 6.478 6.272 17.152 1.00 87.69 141 LEU A O 1
ATOM 1126 N N . ILE A 1 142 ? 7.053 4.287 18.069 1.00 87.06 142 ILE A N 1
ATOM 1127 C CA . ILE A 1 142 ? 7.882 4.824 19.164 1.00 87.06 142 ILE A CA 1
ATOM 1128 C C . ILE A 1 142 ? 9.036 5.666 18.596 1.00 87.06 142 ILE A C 1
ATOM 1130 O O . ILE A 1 142 ? 9.302 6.779 19.044 1.00 87.06 142 ILE A O 1
ATOM 1134 N N . ALA A 1 143 ? 9.697 5.179 17.541 1.00 87.31 143 ALA A N 1
ATOM 1135 C CA . ALA A 1 143 ? 10.794 5.879 16.875 1.00 87.31 143 ALA A CA 1
ATOM 1136 C C . ALA A 1 143 ? 10.335 6.985 15.901 1.00 87.31 143 ALA A C 1
ATOM 1138 O O . ALA A 1 143 ? 11.170 7.577 15.212 1.00 87.31 143 ALA A O 1
ATOM 1139 N N . ARG A 1 144 ? 9.025 7.260 15.802 1.00 86.31 144 ARG A N 1
ATOM 1140 C CA . ARG A 1 144 ? 8.415 8.244 14.886 1.00 86.31 144 ARG A CA 1
ATOM 1141 C C . ARG A 1 144 ? 8.776 8.031 13.401 1.00 86.31 144 ARG A C 1
ATOM 1143 O O . ARG A 1 144 ? 8.750 8.973 12.604 1.00 86.31 144 ARG A O 1
ATOM 1150 N N . ARG A 1 145 ? 9.049 6.790 12.982 1.00 88.12 145 ARG A N 1
ATOM 1151 C CA . ARG A 1 145 ? 9.311 6.384 11.588 1.00 88.12 145 ARG A CA 1
ATOM 1152 C C . ARG A 1 145 ? 8.004 6.127 10.825 1.00 88.12 145 ARG A C 1
ATOM 1154 O O . ARG A 1 145 ? 7.756 5.052 10.291 1.00 88.12 145 ARG A O 1
ATOM 1161 N N . LEU A 1 146 ? 7.146 7.144 10.764 1.00 89.88 146 LEU A N 1
ATOM 1162 C CA . LEU A 1 146 ? 5.756 6.994 10.310 1.00 89.88 146 LEU A CA 1
ATOM 1163 C C . LEU A 1 146 ? 5.610 6.738 8.802 1.00 89.88 146 LEU A C 1
ATOM 1165 O O . LEU A 1 146 ? 4.591 6.219 8.360 1.00 89.88 146 LEU A O 1
ATOM 1169 N N . THR A 1 147 ? 6.601 7.112 7.991 1.00 89.62 147 THR A N 1
ATOM 1170 C CA . THR A 1 147 ? 6.518 7.061 6.521 1.00 89.62 147 THR A CA 1
ATOM 1171 C C . THR A 1 147 ? 7.481 6.071 5.879 1.00 89.62 147 THR A C 1
ATOM 1173 O O . THR A 1 147 ? 7.466 5.949 4.657 1.00 89.62 147 THR A O 1
ATOM 1176 N N . ASP A 1 148 ? 8.299 5.352 6.644 1.00 89.38 148 ASP A N 1
ATOM 1177 C CA . ASP A 1 148 ? 9.248 4.375 6.099 1.00 89.38 148 ASP A CA 1
ATOM 1178 C C . ASP A 1 148 ? 9.326 3.143 7.003 1.00 89.38 148 ASP A C 1
ATOM 1180 O O . ASP A 1 148 ? 10.246 3.032 7.803 1.00 89.38 148 ASP A O 1
ATOM 1184 N N . PRO A 1 149 ? 8.342 2.233 6.950 1.00 92.50 149 PRO A N 1
ATOM 1185 C CA . PRO A 1 149 ? 8.291 1.125 7.894 1.00 92.50 149 PRO A CA 1
ATOM 1186 C C . PRO A 1 149 ? 9.545 0.253 7.819 1.00 92.50 149 PRO A C 1
ATOM 1188 O O . PRO A 1 149 ? 10.071 0.006 6.731 1.00 92.50 149 PRO A O 1
ATOM 1191 N N . SER A 1 150 ? 10.057 -0.205 8.957 1.00 91.06 150 SER A N 1
ATOM 1192 C CA . SER A 1 150 ? 11.379 -0.844 8.990 1.00 91.06 150 SER A CA 1
ATOM 1193 C C . SER A 1 150 ? 11.370 -2.347 8.798 1.00 91.06 150 SER A C 1
ATOM 1195 O O . SER A 1 150 ? 12.375 -2.894 8.337 1.00 91.06 150 SER A O 1
ATOM 1197 N N . HIS A 1 151 ? 10.263 -3.019 9.113 1.00 94.00 151 HIS A N 1
ATOM 1198 C CA . HIS A 1 151 ? 10.151 -4.454 8.899 1.00 94.00 151 HIS A CA 1
ATOM 1199 C C . HIS A 1 151 ? 10.000 -4.754 7.411 1.00 94.00 151 HIS A C 1
ATOM 1201 O O . HIS A 1 151 ? 9.051 -4.279 6.790 1.00 94.00 151 HIS A O 1
ATOM 1207 N N . ARG A 1 152 ? 10.925 -5.545 6.854 1.00 94.00 152 ARG A N 1
ATOM 1208 C CA . ARG A 1 152 ? 10.986 -5.885 5.428 1.00 94.00 152 ARG A CA 1
ATOM 1209 C C . ARG A 1 152 ? 10.902 -7.387 5.215 1.00 94.00 152 ARG A C 1
ATOM 1211 O O . ARG A 1 152 ? 11.546 -8.152 5.931 1.00 94.00 152 ARG A O 1
ATOM 1218 N N . GLU A 1 153 ? 10.171 -7.790 4.188 1.00 94.31 153 GLU A N 1
ATOM 1219 C CA . GLU A 1 153 ? 10.027 -9.187 3.775 1.00 94.31 153 GLU A CA 1
ATOM 1220 C C . GLU A 1 153 ? 10.011 -9.299 2.249 1.00 94.31 153 GLU A C 1
ATOM 1222 O O . GLU A 1 153 ? 9.612 -8.365 1.551 1.00 94.31 153 GLU A O 1
ATOM 1227 N N . LEU A 1 154 ? 10.445 -10.445 1.719 1.00 94.75 154 LEU A N 1
ATOM 1228 C CA . LEU A 1 154 ? 10.361 -10.703 0.283 1.00 94.75 154 LEU A CA 1
ATOM 1229 C C . LEU A 1 154 ? 8.899 -10.785 -0.151 1.00 94.75 154 LEU A C 1
ATOM 1231 O O . LEU A 1 154 ? 8.069 -11.400 0.519 1.00 94.75 154 LEU A O 1
ATOM 1235 N N . ALA A 1 155 ? 8.596 -10.170 -1.288 1.00 94.44 155 ALA A N 1
ATOM 1236 C CA . ALA A 1 155 ? 7.247 -10.151 -1.815 1.00 94.44 155 ALA A CA 1
ATOM 1237 C C . ALA A 1 155 ? 6.907 -11.441 -2.580 1.00 94.44 155 ALA A C 1
ATOM 1239 O O . ALA A 1 155 ? 7.755 -11.975 -3.296 1.00 94.44 155 ALA A O 1
ATOM 1240 N N . PRO A 1 156 ? 5.639 -11.888 -2.548 1.00 94.88 156 PRO A N 1
ATOM 1241 C CA . PRO A 1 156 ? 5.141 -12.960 -3.411 1.00 94.88 156 PRO A CA 1
ATOM 1242 C C . PRO A 1 156 ? 4.725 -12.454 -4.808 1.00 94.88 156 PRO A C 1
ATOM 1244 O O . PRO A 1 156 ? 3.962 -13.115 -5.509 1.00 94.88 156 PRO A O 1
ATOM 1247 N N . TYR A 1 157 ? 5.182 -11.267 -5.213 1.00 94.00 157 TYR A N 1
ATOM 1248 C CA . TYR A 1 157 ? 4.888 -10.646 -6.502 1.00 94.00 157 TYR A CA 1
ATOM 1249 C C . TYR A 1 157 ? 6.174 -10.139 -7.153 1.00 94.00 157 TYR A C 1
ATOM 1251 O O . TYR A 1 157 ? 7.162 -9.876 -6.480 1.00 94.00 157 TYR A O 1
ATOM 1259 N N . SER A 1 158 ? 6.150 -9.971 -8.474 1.00 91.06 158 SER A N 1
ATOM 1260 C CA . SER A 1 158 ? 7.298 -9.501 -9.266 1.00 91.06 158 SER A CA 1
ATOM 1261 C C . SER A 1 158 ? 6.960 -8.343 -10.211 1.00 91.06 158 SER A C 1
ATOM 1263 O O . SER A 1 158 ? 7.824 -7.864 -10.935 1.00 91.06 158 SER A O 1
ATOM 1265 N N . SER A 1 159 ? 5.711 -7.866 -10.219 1.00 91.19 159 SER A N 1
ATOM 1266 C CA . SER A 1 159 ? 5.235 -6.813 -11.128 1.00 91.19 159 SER A CA 1
ATOM 1267 C C . SER A 1 159 ? 4.284 -5.855 -10.420 1.00 91.19 159 SER A C 1
ATOM 1269 O O . SER A 1 159 ? 3.655 -6.242 -9.438 1.00 91.19 159 SER A O 1
ATOM 1271 N N . LEU A 1 160 ? 4.113 -4.640 -10.955 1.00 93.19 160 LEU A N 1
ATOM 1272 C CA . LEU A 1 160 ? 3.178 -3.652 -10.404 1.00 93.19 160 LEU A CA 1
ATOM 1273 C C . LEU A 1 160 ? 1.748 -4.207 -10.308 1.00 93.19 160 LEU A C 1
ATOM 1275 O O . LEU A 1 160 ? 1.097 -4.053 -9.279 1.00 93.19 160 LEU A O 1
ATOM 1279 N N . LYS A 1 161 ? 1.270 -4.911 -11.344 1.00 92.44 161 LYS A N 1
ATOM 1280 C CA . LYS A 1 161 ? -0.051 -5.552 -11.300 1.00 92.44 161 LYS A CA 1
ATOM 1281 C C . LYS A 1 161 ? -0.127 -6.599 -10.184 1.00 92.44 161 LYS A C 1
ATOM 1283 O O . LYS A 1 161 ? -1.069 -6.571 -9.403 1.00 92.44 161 LYS A O 1
ATOM 1288 N N . GLY A 1 162 ? 0.869 -7.482 -10.082 1.00 94.00 162 GLY A N 1
ATOM 1289 C CA . GLY A 1 162 ? 0.913 -8.489 -9.017 1.00 94.00 162 GLY A CA 1
ATOM 1290 C C . GLY A 1 162 ? 0.991 -7.869 -7.619 1.00 94.00 162 GLY A C 1
ATOM 1291 O O . GLY A 1 162 ? 0.361 -8.366 -6.692 1.00 94.00 162 GLY A O 1
ATOM 1292 N N . ALA A 1 163 ? 1.708 -6.753 -7.478 1.00 96.19 163 ALA A N 1
ATOM 1293 C CA . ALA A 1 163 ? 1.783 -5.990 -6.241 1.00 96.19 163 ALA A CA 1
ATOM 1294 C C . ALA A 1 163 ? 0.433 -5.368 -5.872 1.00 96.19 163 ALA A C 1
ATOM 1296 O O . ALA A 1 163 ? 0.056 -5.415 -4.708 1.00 96.19 163 ALA A O 1
ATOM 1297 N N . ILE A 1 164 ? -0.316 -4.835 -6.844 1.00 95.69 164 ILE A N 1
ATOM 1298 C CA . ILE A 1 164 ? -1.680 -4.331 -6.627 1.00 95.69 164 ILE A CA 1
ATOM 1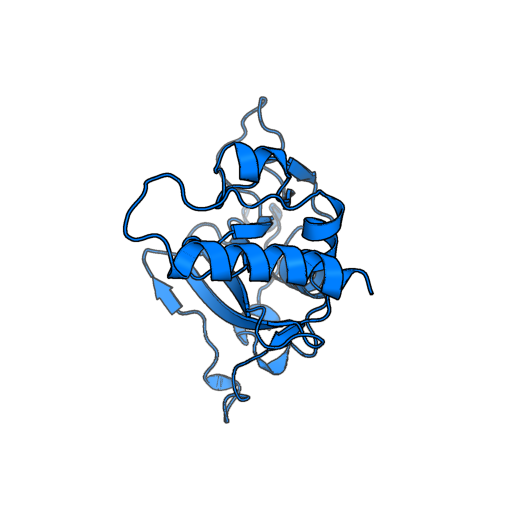299 C C . ILE A 1 164 ? -2.617 -5.473 -6.230 1.00 95.69 164 ILE A C 1
ATOM 1301 O O . ILE A 1 164 ? -3.327 -5.333 -5.241 1.00 95.69 164 ILE A O 1
ATOM 1305 N N . ASP A 1 165 ? -2.593 -6.602 -6.942 1.00 94.38 165 ASP A N 1
ATOM 1306 C CA . ASP A 1 165 ? -3.440 -7.761 -6.632 1.00 94.38 165 ASP A CA 1
ATOM 1307 C C . ASP A 1 165 ? -3.167 -8.272 -5.200 1.00 94.38 165 ASP A C 1
ATOM 1309 O O . ASP A 1 165 ? -4.095 -8.470 -4.411 1.00 94.38 165 ASP A O 1
ATOM 1313 N N . TYR A 1 166 ? -1.888 -8.406 -4.828 1.00 97.25 166 TYR A N 1
ATOM 1314 C CA . TYR A 1 166 ? -1.468 -8.760 -3.469 1.00 97.25 166 TYR A CA 1
ATOM 1315 C C . TYR A 1 166 ? -1.908 -7.712 -2.443 1.00 97.25 166 TYR A C 1
ATOM 1317 O O . TYR A 1 166 ? -2.515 -8.056 -1.432 1.00 97.25 166 TYR A O 1
ATOM 1325 N N . PHE A 1 167 ? -1.639 -6.432 -2.706 1.00 98.06 167 PHE A N 1
ATOM 1326 C CA . PHE A 1 167 ? -1.981 -5.325 -1.817 1.00 98.06 167 PHE A CA 1
ATOM 1327 C C . PHE A 1 167 ? -3.483 -5.274 -1.539 1.00 98.06 167 PHE A C 1
ATOM 1329 O O . PHE A 1 167 ? -3.889 -5.163 -0.390 1.00 98.06 167 PHE A O 1
ATOM 1336 N N . VAL A 1 168 ? -4.312 -5.399 -2.573 1.00 96.69 168 VAL A N 1
ATOM 1337 C CA . VAL A 1 168 ? -5.778 -5.387 -2.475 1.00 96.69 168 VAL A CA 1
ATOM 1338 C C . VAL A 1 168 ? -6.279 -6.560 -1.642 1.00 96.69 168 VAL A C 1
ATOM 1340 O O . VAL A 1 168 ? -7.127 -6.367 -0.772 1.00 96.69 168 VAL A O 1
ATOM 1343 N N . SER A 1 169 ? -5.710 -7.751 -1.849 1.00 96.81 169 SER A N 1
ATOM 1344 C CA . SER A 1 169 ? -6.044 -8.939 -1.063 1.00 96.81 169 SER A CA 1
ATOM 1345 C C . SER A 1 169 ? -5.634 -8.804 0.406 1.00 96.81 169 SER A C 1
ATOM 1347 O O . SER A 1 169 ? -6.441 -9.087 1.287 1.00 96.81 169 SER A O 1
ATOM 1349 N N . VAL A 1 170 ? -4.404 -8.369 0.688 1.00 97.88 170 VAL A N 1
ATOM 1350 C CA . VAL A 1 170 ? -3.879 -8.241 2.058 1.00 97.88 170 VAL A CA 1
ATOM 1351 C C . VAL A 1 170 ? -4.573 -7.120 2.822 1.00 97.88 170 VAL A C 1
ATOM 1353 O O . VAL A 1 170 ? -4.861 -7.270 4.009 1.00 97.88 170 VAL A O 1
ATOM 1356 N N . CYS A 1 171 ? -4.853 -6.009 2.140 1.00 98.25 171 CYS A N 1
ATOM 1357 C CA . CYS A 1 171 ? -5.516 -4.848 2.720 1.00 98.25 171 CYS A CA 1
ATOM 1358 C C . CYS A 1 171 ? -7.044 -4.985 2.792 1.00 98.25 171 CYS A C 1
ATOM 1360 O O . CYS A 1 171 ? -7.691 -4.064 3.294 1.00 98.25 171 CYS A O 1
ATOM 1362 N N . ASN A 1 172 ? -7.593 -6.091 2.272 1.00 97.81 172 ASN A N 1
ATOM 1363 C CA . ASN A 1 172 ? -9.020 -6.390 2.175 1.00 97.81 172 ASN A CA 1
ATOM 1364 C C . ASN A 1 172 ? -9.833 -5.238 1.550 1.00 97.81 172 ASN A C 1
ATOM 1366 O O . ASN A 1 172 ? -10.782 -4.727 2.146 1.00 97.81 172 ASN A O 1
ATOM 1370 N N . ILE A 1 173 ? -9.409 -4.777 0.367 1.00 96.50 173 ILE A N 1
ATOM 1371 C CA . ILE A 1 173 ? -10.063 -3.673 -0.351 1.00 96.50 173 ILE A CA 1
ATOM 1372 C C . ILE A 1 173 ? -11.119 -4.241 -1.301 1.00 96.50 173 ILE A C 1
ATOM 1374 O O . ILE A 1 173 ? -10.797 -4.974 -2.238 1.00 96.50 173 ILE A O 1
ATOM 1378 N N . VAL A 1 174 ? -12.376 -3.870 -1.082 1.00 92.69 174 VAL A N 1
ATOM 1379 C CA . VAL A 1 174 ? -13.520 -4.378 -1.845 1.00 92.69 174 VAL A CA 1
ATOM 1380 C C . VAL A 1 174 ? -13.695 -3.602 -3.150 1.00 92.69 174 VAL A C 1
ATOM 1382 O O . VAL A 1 174 ? -13.619 -2.375 -3.166 1.00 92.69 174 VAL A O 1
ATOM 1385 N N . ASP A 1 175 ? -13.941 -4.340 -4.238 1.00 85.56 175 ASP A N 1
ATOM 1386 C CA . ASP A 1 175 ? -14.311 -3.831 -5.570 1.00 85.56 175 ASP A CA 1
ATOM 1387 C C . ASP A 1 175 ? -13.459 -2.644 -6.059 1.00 85.56 175 ASP A C 1
ATOM 1389 O O . ASP A 1 175 ? -13.956 -1.618 -6.514 1.00 85.56 175 ASP A O 1
ATOM 1393 N N . VAL A 1 176 ? -12.131 -2.764 -5.951 1.00 88.31 176 VAL A N 1
ATOM 1394 C CA . VAL A 1 176 ? -11.202 -1.697 -6.365 1.00 88.31 176 VAL A CA 1
ATOM 1395 C C . VAL A 1 176 ? -11.068 -1.582 -7.888 1.00 88.31 176 VAL A C 1
ATOM 1397 O O . VAL A 1 176 ? -10.709 -0.529 -8.408 1.00 88.31 176 VAL A O 1
ATOM 1400 N N . THR A 1 177 ? -11.335 -2.662 -8.631 1.00 86.06 177 THR A N 1
ATOM 1401 C CA . THR A 1 177 ? -11.069 -2.762 -10.076 1.00 86.06 177 THR A CA 1
ATOM 1402 C C . THR A 1 177 ? -11.694 -1.639 -10.910 1.00 86.06 177 THR A C 1
ATOM 1404 O O . THR A 1 177 ? -11.014 -1.139 -11.808 1.00 86.06 177 THR A O 1
ATOM 1407 N N . PRO A 1 178 ? -12.944 -1.197 -10.666 1.00 85.00 178 PRO A N 1
ATOM 1408 C CA . PRO A 1 178 ? -13.533 -0.071 -11.384 1.00 85.00 178 PRO A CA 1
ATOM 1409 C C . PRO A 1 178 ? -12.785 1.250 -11.222 1.00 85.00 178 PRO A C 1
ATOM 1411 O O . PRO A 1 178 ? -12.933 2.110 -12.086 1.00 85.00 178 PRO A O 1
ATOM 1414 N N . TYR A 1 179 ? -11.997 1.379 -10.156 1.00 86.06 179 TYR A N 1
ATOM 1415 C CA . TYR A 1 179 ? -11.257 2.577 -9.790 1.00 86.06 179 TYR A CA 1
ATOM 1416 C C . TYR A 1 179 ? -9.791 2.527 -10.219 1.00 86.06 179 TYR A C 1
ATOM 1418 O O . TYR A 1 179 ? -9.086 3.502 -10.011 1.00 86.06 179 TYR A O 1
ATOM 1426 N N . LEU A 1 180 ? -9.300 1.434 -10.812 1.00 87.38 180 LEU A N 1
ATOM 1427 C CA . LEU A 1 180 ? -7.915 1.358 -11.279 1.00 87.38 180 LEU A CA 1
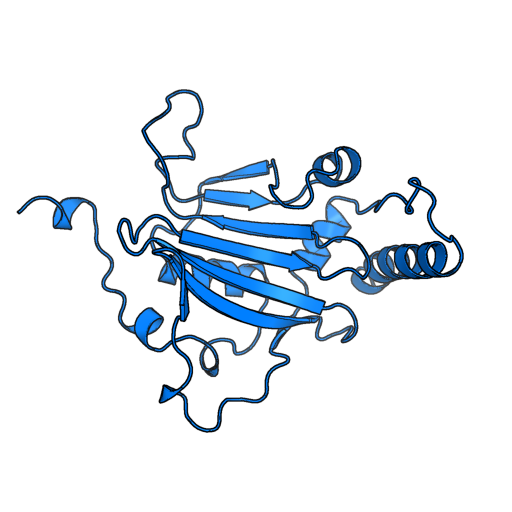ATOM 1428 C C . LEU A 1 180 ? -7.755 1.982 -12.681 1.00 87.38 180 LEU A C 1
ATOM 1430 O O . LEU A 1 180 ? -8.618 1.770 -13.541 1.00 87.38 180 LEU A O 1
ATOM 1434 N N . PRO A 1 181 ? -6.638 2.688 -12.955 1.00 85.81 181 PRO A N 1
ATOM 1435 C CA . PRO A 1 181 ? -6.291 3.133 -14.300 1.00 85.81 181 PRO A CA 1
ATOM 1436 C C . PRO A 1 181 ? -6.257 1.965 -15.289 1.00 85.81 181 PRO A C 1
ATOM 1438 O O . PRO A 1 181 ? -5.743 0.883 -14.981 1.00 85.81 181 PRO A O 1
ATOM 1441 N N . LYS A 1 182 ? -6.779 2.175 -16.503 1.00 79.75 182 LYS A N 1
ATOM 1442 C CA . LYS A 1 182 ? -6.836 1.124 -17.537 1.00 79.75 182 LYS A CA 1
ATOM 1443 C C . LYS A 1 182 ? -5.450 0.617 -17.909 1.00 79.75 182 LYS A C 1
ATOM 1445 O O . LYS A 1 182 ? -5.290 -0.559 -18.217 1.00 79.75 182 LYS A O 1
ATOM 1450 N N . GLU A 1 183 ? -4.455 1.489 -17.854 1.00 77.94 183 GLU A N 1
ATOM 1451 C CA . GLU A 1 183 ? -3.055 1.205 -18.134 1.00 77.94 183 GLU A CA 1
ATOM 1452 C C . GLU A 1 183 ? -2.548 0.038 -17.283 1.00 77.94 183 GLU A C 1
ATOM 1454 O O . GLU A 1 183 ? -1.807 -0.792 -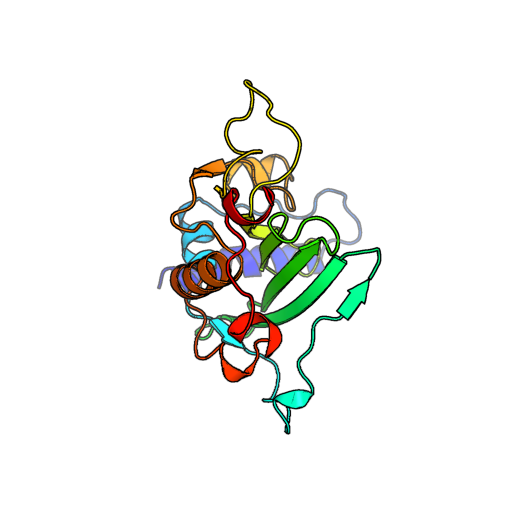17.794 1.00 77.94 183 GLU A O 1
ATOM 1459 N N . ILE A 1 184 ? -3.021 -0.104 -16.037 1.00 77.69 184 ILE A N 1
ATOM 1460 C CA . ILE A 1 184 ? -2.643 -1.207 -15.137 1.00 77.69 184 ILE A CA 1
ATOM 1461 C C . ILE A 1 184 ? -3.100 -2.566 -15.684 1.00 77.69 184 ILE A C 1
ATOM 1463 O O . ILE A 1 184 ? -2.400 -3.564 -15.512 1.00 77.69 184 ILE A O 1
ATOM 1467 N N . ALA A 1 185 ? -4.229 -2.615 -16.398 1.00 58.62 185 ALA A N 1
ATOM 1468 C CA . ALA A 1 185 ? -4.706 -3.830 -17.059 1.00 58.62 185 ALA A CA 1
ATOM 1469 C C . ALA A 1 185 ? -3.872 -4.205 -18.300 1.00 58.62 185 ALA A C 1
ATOM 1471 O O . ALA A 1 185 ? -3.884 -5.365 -18.708 1.00 58.62 185 ALA A O 1
ATOM 1472 N N . PHE A 1 186 ? -3.139 -3.246 -18.879 1.00 53.28 186 PHE A N 1
ATOM 1473 C CA . PHE A 1 186 ? -2.340 -3.416 -20.098 1.00 53.28 186 PHE A CA 1
ATOM 1474 C C . PHE A 1 186 ? -0.824 -3.372 -19.867 1.00 53.28 186 PHE A C 1
ATOM 1476 O O . PHE A 1 186 ? -0.071 -3.481 -20.836 1.00 53.28 186 PHE A O 1
ATOM 1483 N N . LEU A 1 187 ? -0.355 -3.228 -18.622 1.00 53.66 187 LEU A N 1
ATOM 1484 C CA . LEU A 1 187 ? 1.070 -3.290 -18.300 1.00 53.66 187 LEU A CA 1
ATOM 1485 C C . LEU A 1 187 ? 1.605 -4.684 -18.656 1.00 53.66 187 LEU A C 1
ATOM 1487 O O . LEU A 1 187 ? 1.454 -5.643 -17.895 1.00 53.66 187 LEU A O 1
ATOM 1491 N N . LYS A 1 188 ? 2.233 -4.794 -19.834 1.00 43.41 188 LYS A N 1
ATOM 1492 C CA . LYS A 1 188 ? 3.073 -5.939 -20.186 1.00 43.41 188 LYS A CA 1
ATOM 1493 C C . LYS A 1 188 ? 4.138 -6.069 -19.103 1.00 43.41 188 LYS A C 1
ATOM 1495 O O . LYS A 1 188 ? 4.840 -5.107 -18.800 1.00 43.41 188 LYS A O 1
ATOM 1500 N N . GLN A 1 189 ? 4.221 -7.257 -18.515 1.00 49.22 189 GLN A N 1
ATOM 1501 C CA . GLN A 1 189 ? 5.308 -7.627 -17.623 1.00 49.22 189 GLN A CA 1
ATOM 1502 C C . GLN A 1 189 ? 6.596 -7.548 -18.441 1.00 49.22 189 GLN A C 1
ATOM 1504 O O . GLN A 1 189 ? 6.796 -8.386 -19.314 1.00 49.22 189 GLN A O 1
ATOM 1509 N N . MET A 1 190 ? 7.413 -6.519 -18.217 1.00 43.44 190 MET A N 1
ATOM 1510 C CA . MET A 1 190 ? 8.787 -6.547 -18.703 1.00 43.44 190 MET A CA 1
ATOM 1511 C C . MET A 1 190 ? 9.585 -7.379 -17.710 1.00 43.44 190 MET A C 1
ATOM 1513 O O . MET A 1 190 ? 9.651 -7.073 -16.519 1.00 43.44 190 MET A O 1
ATOM 1517 N N . THR A 1 191 ? 10.103 -8.487 -18.203 1.00 47.97 191 THR A N 1
ATOM 1518 C CA . THR A 1 191 ? 11.079 -9.327 -17.523 1.00 47.97 191 THR A CA 1
ATOM 1519 C C . THR A 1 191 ? 12.479 -8.780 -17.797 1.00 47.97 191 THR A C 1
ATOM 1521 O O . THR A 1 191 ? 12.676 -8.007 -18.733 1.00 47.97 191 THR A O 1
ATOM 1524 N N . PHE A 1 192 ? 13.478 -9.177 -17.004 1.00 44.09 192 PHE A N 1
ATOM 1525 C CA . PHE A 1 192 ? 14.876 -8.825 -17.295 1.00 44.09 192 PHE A CA 1
ATOM 1526 C C . PHE A 1 192 ? 15.309 -9.257 -18.712 1.00 44.09 192 PHE A C 1
ATOM 1528 O O . PHE A 1 192 ? 16.151 -8.596 -19.314 1.00 44.09 192 PHE A O 1
ATOM 1535 N N . ASP A 1 193 ? 14.681 -10.294 -19.276 1.00 46.84 193 ASP A N 1
ATOM 1536 C CA . ASP A 1 193 ? 14.935 -10.771 -20.640 1.00 46.84 193 ASP A CA 1
ATOM 1537 C C . ASP A 1 193 ? 14.490 -9.773 -21.727 1.00 46.84 193 ASP A C 1
ATOM 1539 O O . ASP A 1 193 ? 14.994 -9.811 -22.851 1.00 46.84 193 ASP A O 1
ATOM 1543 N N . ASP A 1 194 ? 13.583 -8.846 -21.400 1.00 47.31 194 ASP A N 1
ATOM 1544 C CA . ASP A 1 194 ? 13.095 -7.819 -22.326 1.00 47.31 194 ASP A CA 1
ATOM 1545 C C . ASP A 1 194 ? 14.067 -6.632 -22.470 1.00 47.31 194 ASP A C 1
ATOM 1547 O O . ASP A 1 194 ? 13.946 -5.854 -23.414 1.00 47.31 194 ASP A O 1
ATOM 1551 N N . TYR A 1 195 ? 15.067 -6.513 -21.586 1.00 48.38 195 TYR A N 1
ATOM 1552 C CA . TYR A 1 195 ? 16.107 -5.471 -21.637 1.00 48.38 195 TYR A CA 1
ATOM 1553 C C . TYR A 1 195 ? 17.343 -5.872 -22.469 1.00 48.38 195 TYR A C 1
ATOM 1555 O O . TYR A 1 195 ? 18.301 -5.104 -22.561 1.00 48.38 195 TYR A O 1
ATOM 1563 N N . GLY A 1 196 ? 17.343 -7.070 -23.065 1.00 47.75 196 GLY A N 1
ATOM 1564 C CA . GLY A 1 196 ? 18.515 -7.690 -23.695 1.00 47.75 196 GLY A CA 1
ATOM 1565 C C . GLY A 1 196 ? 18.412 -7.976 -25.197 1.00 47.75 196 GLY A C 1
ATOM 1566 O O . GLY A 1 196 ? 18.957 -8.989 -25.639 1.00 47.75 196 GLY A O 1
ATOM 1567 N N . ARG A 1 197 ? 17.732 -7.140 -25.993 1.00 38.69 197 ARG A N 1
ATOM 1568 C CA . ARG A 1 197 ? 17.770 -7.225 -27.468 1.00 38.69 197 ARG A CA 1
ATOM 1569 C C . ARG A 1 197 ? 18.051 -5.890 -28.133 1.00 38.69 197 ARG A C 1
ATOM 1571 O O . ARG A 1 197 ? 17.397 -4.900 -27.745 1.00 38.69 197 ARG A O 1
#

pLDDT: mean 79.65, std 18.62, range [36.03, 98.44]

Radius of gyration: 17.93 Å; chains: 1; bounding box: 44×37×52 Å

Sequence (197 aa):
MELLASYNRILNLTQDIVDDSFSDDAPEVSLIKEDIMNLIKCEKIVLQDLPTERSKIQFEETNAQKVFKISLVAESQRNIAYLMHVRQSVFAPENYSIPLTLIMPTKNICLLRCNGPHGEPDNRNVFHTCAHNHTCTSEDLIARRLTDPSHRELAPYSSLKGAIDYFVSVCNIVDVTPYLPKEIAFLKQMTFDDYGR